Protein AF-A0A0C3NEM3-F1 (afdb_monomer_lite)

Secondary structure (DSSP, 8-state):
------EEEE--TT----EEEEHHHHHHHEEEEEEEEGGG--S---TTTSSEEEEE-S-HHHHHHH-TT--HHHHHHHHHHTT----TT--HHHHHHHHHT----TTSPPEEEEEEE-SSPPPS------PPP---GGGHHHHHHHHHHHHHHHT--------------PPP---HHHHHHHHHHHHHHT-GGG-SEEE-TTT--EEEGGGPPP-PPPHHHHHHT--TTS-GGGS-SSEEE------S---S-----EEEPPPPPP----------------------

Radius of gyration: 30.89 Å; chains: 1; bounding box: 81×67×96 Å

Organism: NCBI:txid870435

Structure (mmCIF, N/CA/C/O backbone):
data_AF-A0A0C3NEM3-F1
#
_entry.id   AF-A0A0C3NEM3-F1
#
loop_
_atom_site.group_PDB
_atom_site.id
_atom_site.type_symbol
_atom_site.label_atom_id
_atom_site.label_alt_id
_atom_site.label_comp_id
_atom_site.label_asym_id
_atom_site.label_entity_id
_atom_site.label_seq_id
_atom_site.pdbx_PDB_ins_code
_atom_site.Cartn_x
_atom_site.Cartn_y
_atom_site.Cartn_z
_atom_site.occupancy
_atom_site.B_iso_or_equiv
_atom_site.auth_seq_id
_atom_site.auth_comp_id
_atom_site.auth_asym_id
_atom_site.auth_atom_id
_atom_site.pdbx_PDB_model_num
ATOM 1 N N . MET A 1 1 ? -9.572 23.072 -3.171 1.00 40.75 1 MET A N 1
ATOM 2 C CA . MET A 1 1 ? -8.410 22.514 -2.452 1.00 40.75 1 MET A CA 1
ATOM 3 C C . MET A 1 1 ? -8.892 21.230 -1.814 1.00 40.75 1 MET A C 1
ATOM 5 O O . MET A 1 1 ? -9.668 21.316 -0.872 1.00 40.75 1 MET A O 1
ATOM 9 N N . ASP A 1 2 ? -8.533 20.071 -2.365 1.00 43.72 2 ASP A N 1
ATOM 10 C CA . ASP A 1 2 ? -8.839 18.796 -1.713 1.00 43.72 2 ASP A CA 1
ATOM 11 C C . ASP A 1 2 ? -8.129 18.779 -0.364 1.00 43.72 2 ASP A C 1
ATOM 13 O O . ASP A 1 2 ? -6.927 19.038 -0.291 1.00 43.72 2 ASP A O 1
ATOM 17 N N . SER A 1 3 ? -8.856 18.486 0.710 1.00 48.16 3 SER A N 1
ATOM 18 C CA . SER A 1 3 ? -8.320 18.454 2.076 1.00 48.16 3 SER A CA 1
ATOM 19 C C . SER A 1 3 ? -7.232 17.387 2.278 1.00 48.16 3 SER A C 1
ATOM 21 O O . SER A 1 3 ? -6.730 17.223 3.386 1.00 48.16 3 SER A O 1
ATOM 23 N N . GLY A 1 4 ? -6.875 16.626 1.234 1.00 63.09 4 GLY A N 1
ATOM 24 C CA . GLY A 1 4 ? -5.933 15.509 1.282 1.00 63.09 4 GLY A CA 1
ATOM 25 C C . GLY A 1 4 ? -6.436 14.326 2.112 1.00 63.09 4 GLY A C 1
ATOM 26 O O . GLY A 1 4 ? -5.766 13.294 2.171 1.00 63.09 4 GLY A O 1
ATOM 27 N N . VAL A 1 5 ? -7.608 14.459 2.741 1.00 63.00 5 VAL A N 1
ATOM 28 C CA . VAL A 1 5 ? -8.235 13.419 3.544 1.00 63.00 5 VAL A CA 1
ATOM 29 C C . VAL A 1 5 ? -8.810 12.395 2.584 1.00 63.00 5 VAL A C 1
ATOM 31 O O . VAL A 1 5 ? -9.780 12.651 1.878 1.00 63.00 5 VAL A O 1
ATOM 34 N N . ARG A 1 6 ? -8.170 11.229 2.538 1.00 72.12 6 ARG A N 1
ATOM 35 C CA . ARG A 1 6 ? -8.690 10.081 1.802 1.00 72.12 6 ARG A CA 1
ATOM 36 C C . ARG A 1 6 ? -9.817 9.453 2.603 1.00 72.12 6 ARG A C 1
ATOM 38 O O . ARG A 1 6 ? -9.701 9.293 3.822 1.00 72.12 6 ARG A O 1
ATOM 45 N N . LEU A 1 7 ? -10.894 9.120 1.913 1.00 79.94 7 LEU A N 1
ATOM 46 C CA . LEU A 1 7 ? -12.130 8.661 2.517 1.00 79.94 7 LEU A CA 1
ATOM 47 C C . LEU A 1 7 ? -12.487 7.295 1.935 1.00 79.94 7 LEU A C 1
ATOM 49 O O . LEU A 1 7 ? -12.343 7.063 0.737 1.00 79.94 7 LEU A O 1
ATOM 53 N N . LEU A 1 8 ? -12.930 6.394 2.804 1.00 82.88 8 LEU A N 1
ATOM 54 C CA . LEU A 1 8 ? -13.690 5.221 2.402 1.00 82.88 8 LEU A CA 1
ATOM 55 C C . LEU A 1 8 ? -15.144 5.646 2.285 1.00 82.88 8 LEU A C 1
ATOM 57 O O . LEU A 1 8 ? -15.658 6.345 3.156 1.00 82.88 8 LEU A O 1
ATOM 61 N N . TYR A 1 9 ? -15.808 5.210 1.234 1.00 82.31 9 TYR A N 1
ATOM 62 C CA . TYR A 1 9 ? -17.229 5.460 1.079 1.00 82.31 9 TYR A CA 1
ATOM 63 C C . TYR A 1 9 ? -17.985 4.280 1.682 1.00 82.31 9 TYR A C 1
ATOM 65 O O . TYR A 1 9 ? -17.654 3.115 1.435 1.00 82.31 9 TYR A O 1
ATOM 73 N N . ILE A 1 10 ? -18.938 4.583 2.553 1.00 80.00 10 ILE A N 1
ATOM 74 C CA . ILE A 1 10 ? -19.791 3.597 3.201 1.00 80.00 10 ILE A CA 1
ATOM 75 C C . ILE A 1 10 ? -20.923 3.273 2.236 1.00 80.00 10 ILE A C 1
ATOM 77 O O . ILE A 1 10 ? -21.665 4.166 1.841 1.00 80.00 10 ILE A O 1
ATOM 81 N N . ASP A 1 11 ? -21.080 1.993 1.912 1.00 72.38 11 ASP A N 1
ATOM 82 C CA . ASP A 1 11 ? -22.260 1.531 1.188 1.00 72.38 11 ASP A CA 1
ATOM 83 C C . ASP A 1 11 ? -23.411 1.387 2.193 1.00 72.38 11 ASP A C 1
ATOM 85 O O . ASP A 1 11 ? -23.468 0.435 2.984 1.00 72.38 11 ASP A O 1
ATOM 89 N N . VAL A 1 12 ? -24.292 2.387 2.235 1.00 67.25 12 VAL A N 1
ATOM 90 C CA . VAL A 1 12 ? -25.479 2.378 3.094 1.00 67.25 12 VAL A CA 1
ATOM 91 C C . VAL A 1 12 ? -26.605 1.675 2.346 1.00 67.25 12 VAL A C 1
ATOM 93 O O . VAL A 1 12 ? -27.503 2.320 1.823 1.00 67.25 12 VAL A O 1
ATOM 96 N N . ALA A 1 13 ? -26.534 0.342 2.286 1.00 60.94 13 ALA A N 1
ATOM 97 C CA . ALA A 1 13 ? -27.609 -0.574 1.879 1.00 60.94 13 ALA A CA 1
ATOM 98 C C . ALA A 1 13 ? -28.616 0.011 0.857 1.00 60.94 13 ALA A C 1
ATOM 100 O O . ALA A 1 13 ? -29.815 0.085 1.128 1.00 60.94 13 ALA A O 1
ATOM 101 N N . GLY A 1 14 ? -28.123 0.443 -0.309 1.00 54.25 14 GLY A N 1
ATOM 102 C CA . GLY A 1 14 ? -28.962 0.863 -1.438 1.00 54.25 14 GLY A CA 1
ATOM 103 C C . GLY A 1 14 ? -29.546 2.281 -1.378 1.00 54.25 14 GLY A C 1
ATOM 104 O O . GLY A 1 14 ? -30.295 2.654 -2.281 1.00 54.25 14 GLY A O 1
ATOM 105 N N . VAL A 1 15 ? -29.205 3.093 -0.375 1.00 52.94 15 VAL A N 1
ATOM 106 C CA . VAL A 1 15 ? -29.502 4.531 -0.365 1.00 52.94 15 VAL A CA 1
ATOM 107 C C . VAL A 1 15 ? -28.269 5.237 -0.918 1.00 52.94 15 VAL A C 1
ATOM 109 O O . VAL A 1 15 ? -27.218 5.201 -0.290 1.00 52.94 15 VAL A O 1
ATOM 112 N N . GLY A 1 16 ? -28.377 5.839 -2.104 1.00 56.28 16 GLY A N 1
ATOM 113 C CA . GLY A 1 16 ? -27.264 6.465 -2.843 1.00 56.28 16 GLY A CA 1
ATOM 114 C C . GLY A 1 16 ? -26.608 7.687 -2.182 1.00 56.28 16 GLY A C 1
ATOM 115 O O . GLY A 1 16 ? -25.968 8.475 -2.873 1.00 56.28 16 GLY A O 1
ATOM 116 N N . ASP A 1 17 ? -26.769 7.853 -0.870 1.00 63.50 17 ASP A N 1
ATOM 117 C CA . ASP A 1 17 ? -26.078 8.853 -0.072 1.00 63.50 17 ASP A CA 1
ATOM 118 C C . ASP A 1 17 ? -24.771 8.244 0.447 1.00 63.50 17 ASP A C 1
ATOM 120 O O . ASP A 1 17 ? -24.699 7.674 1.540 1.00 63.50 17 ASP A O 1
ATOM 124 N N . ASP A 1 18 ? -23.724 8.359 -0.370 1.00 67.94 18 ASP A N 1
ATOM 125 C CA . ASP A 1 18 ? -22.370 7.940 -0.018 1.00 67.94 18 ASP A CA 1
ATOM 126 C C . ASP A 1 18 ? -21.860 8.757 1.180 1.00 67.94 18 ASP A C 1
ATOM 128 O O . ASP A 1 18 ? -21.364 9.882 1.058 1.00 67.94 18 ASP A O 1
ATOM 132 N N . ALA A 1 19 ? -21.958 8.178 2.376 1.00 81.19 19 ALA A N 1
ATOM 133 C CA . ALA A 1 19 ? -21.308 8.725 3.554 1.00 81.19 19 ALA A CA 1
ATOM 134 C C . ALA A 1 19 ? -19.813 8.394 3.504 1.00 81.19 19 ALA A C 1
ATOM 136 O O . ALA A 1 19 ? -19.410 7.241 3.355 1.00 81.19 19 ALA A O 1
ATOM 137 N N . ALA A 1 20 ? -18.973 9.408 3.661 1.00 84.06 20 ALA A N 1
ATOM 138 C CA . ALA A 1 20 ? -17.530 9.249 3.653 1.00 84.06 20 ALA A CA 1
ATOM 139 C C . ALA A 1 20 ? -16.979 9.079 5.080 1.00 84.06 20 ALA A C 1
ATOM 141 O O . ALA A 1 20 ? -17.303 9.854 5.982 1.00 84.06 20 ALA A O 1
ATOM 142 N N . ILE A 1 21 ? -16.111 8.087 5.288 1.00 87.38 21 ILE A N 1
ATOM 143 C CA . ILE A 1 21 ? -15.460 7.793 6.568 1.00 87.38 21 ILE A CA 1
ATOM 144 C C . ILE A 1 21 ? -13.941 7.840 6.427 1.00 87.38 21 ILE A C 1
ATOM 146 O O . ILE A 1 21 ? -13.372 7.375 5.439 1.00 87.38 21 ILE A O 1
ATOM 150 N N . SER A 1 22 ? -13.249 8.411 7.413 1.00 88.00 22 SER A N 1
ATOM 151 C CA . SER A 1 22 ? -11.788 8.475 7.372 1.00 88.00 22 SER A CA 1
ATOM 152 C C . SER A 1 22 ? -11.170 7.100 7.631 1.00 88.00 22 SER A C 1
ATOM 154 O O . SER A 1 22 ? -11.631 6.338 8.487 1.00 88.00 22 SER A O 1
ATOM 156 N N . TYR A 1 23 ? -10.072 6.788 6.936 1.00 88.19 23 TYR A N 1
ATOM 157 C CA . TYR A 1 23 ? -9.314 5.560 7.203 1.00 88.19 23 TYR A CA 1
ATOM 158 C C . TYR A 1 23 ? -8.841 5.485 8.658 1.00 88.19 23 TYR A C 1
ATOM 160 O O . TYR A 1 23 ? -8.830 4.401 9.232 1.00 88.19 23 TYR A O 1
ATOM 168 N N . GLU A 1 24 ? -8.482 6.618 9.270 1.00 87.62 24 GLU A N 1
ATOM 169 C CA . GLU A 1 24 ? -8.067 6.680 10.678 1.00 87.62 24 GLU A CA 1
ATOM 170 C C . GLU A 1 24 ? -9.152 6.141 11.614 1.00 87.62 24 GLU A C 1
ATOM 172 O O . GLU A 1 24 ? -8.869 5.280 12.451 1.00 87.62 24 GLU A O 1
ATOM 177 N N . PHE A 1 25 ? -10.402 6.570 11.418 1.00 89.00 25 PHE A N 1
ATOM 178 C CA . PHE A 1 25 ? -11.531 6.073 12.197 1.00 89.00 25 PHE A CA 1
ATOM 179 C C . PHE A 1 25 ? -11.734 4.567 11.988 1.00 89.00 25 PHE A C 1
ATOM 181 O O . PHE A 1 25 ? -11.852 3.813 12.956 1.00 89.00 25 PHE A O 1
ATOM 188 N N . VAL A 1 26 ? -11.691 4.096 10.736 1.00 91.31 26 VAL A N 1
ATOM 189 C CA . VAL A 1 26 ? -11.839 2.662 10.438 1.00 91.31 26 VAL A CA 1
ATOM 190 C C . VAL A 1 26 ? -10.706 1.842 11.068 1.00 91.31 26 VAL A C 1
ATOM 192 O O . VAL A 1 26 ? -10.956 0.766 11.605 1.00 91.31 26 VAL A O 1
ATOM 195 N N . HIS A 1 27 ? -9.465 2.336 11.065 1.00 90.38 27 HIS A N 1
ATOM 196 C CA . HIS A 1 27 ? -8.325 1.667 11.709 1.00 90.38 27 HIS A CA 1
ATOM 197 C C . HIS A 1 27 ? -8.448 1.583 13.228 1.00 90.38 27 HIS A C 1
ATOM 199 O O . HIS A 1 27 ? -7.947 0.622 13.823 1.00 90.38 27 HIS A O 1
ATOM 205 N N . GLN A 1 28 ? -9.059 2.590 13.847 1.00 90.62 28 GLN A N 1
ATOM 206 C CA . GLN A 1 28 ? -9.226 2.669 15.292 1.00 90.62 28 GLN A CA 1
ATOM 207 C C . GLN A 1 28 ? -10.366 1.773 15.785 1.00 90.62 28 GLN A C 1
ATOM 209 O O . GLN A 1 28 ? -10.195 1.064 16.780 1.00 90.62 28 GLN A O 1
ATOM 214 N N . GLU A 1 29 ? -11.494 1.781 15.079 1.00 92.69 29 GLU A N 1
ATOM 215 C CA . GLU A 1 29 ? -12.747 1.177 15.542 1.00 92.69 29 GLU A CA 1
ATOM 216 C C . GLU A 1 29 ? -13.046 -0.184 14.899 1.00 92.69 29 GLU A C 1
ATOM 218 O O . GLU A 1 29 ? -13.825 -0.971 15.441 1.00 92.69 29 GLU A O 1
ATOM 223 N N . TYR A 1 30 ? -12.414 -0.510 13.767 1.00 93.88 30 TYR A N 1
ATOM 224 C CA . TYR A 1 30 ? -12.756 -1.694 12.987 1.00 93.88 30 TYR A CA 1
ATOM 225 C C . TYR A 1 30 ? -11.547 -2.549 12.581 1.00 93.88 30 TYR A C 1
ATOM 227 O O . TYR A 1 30 ? -10.382 -2.147 12.571 1.00 93.88 30 TYR A O 1
ATOM 235 N N . MET A 1 31 ? -11.840 -3.798 12.224 1.00 94.00 31 MET A N 1
ATOM 236 C CA . MET A 1 31 ? -10.894 -4.752 11.658 1.00 94.00 31 MET A CA 1
ATOM 237 C C . MET A 1 31 ? -11.461 -5.348 10.378 1.00 94.00 31 MET A C 1
ATOM 239 O O . MET A 1 31 ? -12.582 -5.854 10.372 1.00 94.00 31 MET A O 1
ATOM 243 N N . LEU A 1 32 ? -10.667 -5.343 9.306 1.00 95.25 32 LEU A N 1
ATOM 244 C CA . LEU A 1 32 ? -11.052 -5.985 8.054 1.00 95.25 32 LEU A CA 1
ATOM 245 C C . LEU A 1 32 ? -11.274 -7.486 8.283 1.00 95.25 32 LEU A C 1
ATOM 247 O O . LEU A 1 32 ? -10.369 -8.193 8.732 1.00 95.25 32 LEU A O 1
ATOM 251 N N . LYS A 1 33 ? -12.481 -7.963 7.979 1.00 94.06 33 LYS A N 1
ATOM 252 C CA . LYS A 1 33 ? -12.877 -9.366 8.129 1.00 94.06 33 LYS A CA 1
ATOM 253 C C . LYS A 1 33 ? -12.608 -10.136 6.839 1.00 94.06 33 LYS A C 1
ATOM 255 O O . LYS A 1 33 ? -11.981 -11.190 6.884 1.00 94.06 33 LYS A O 1
ATOM 260 N N . HIS A 1 34 ? -13.101 -9.623 5.715 1.00 93.94 34 HIS A N 1
ATOM 261 C CA . HIS A 1 34 ? -12.942 -10.216 4.387 1.00 93.94 34 HIS A CA 1
ATOM 262 C C . HIS A 1 34 ? -13.262 -9.188 3.292 1.00 93.94 34 HIS A C 1
ATOM 264 O O . HIS A 1 34 ? -13.674 -8.065 3.585 1.00 93.94 34 HIS A O 1
ATOM 270 N N . VAL A 1 35 ? -13.040 -9.591 2.044 1.00 94.81 35 VAL A N 1
ATOM 271 C CA . VAL A 1 35 ? -13.359 -8.836 0.830 1.00 94.81 35 VAL A CA 1
ATOM 272 C C . VAL A 1 35 ? -14.361 -9.667 0.036 1.00 94.81 35 VAL A C 1
ATOM 274 O O . VAL A 1 35 ? -14.226 -10.891 0.003 1.00 94.81 35 VAL A O 1
ATOM 277 N N . THR A 1 36 ? -15.373 -9.022 -0.532 1.00 93.69 36 THR A N 1
ATOM 278 C CA . THR A 1 36 ? -16.453 -9.672 -1.284 1.00 93.69 36 THR A CA 1
ATOM 279 C C . THR A 1 36 ? -16.800 -8.856 -2.522 1.00 93.69 36 THR A C 1
ATOM 281 O O . THR A 1 36 ? -16.460 -7.676 -2.601 1.00 93.69 36 THR A O 1
ATOM 284 N N . VAL A 1 37 ? -17.469 -9.471 -3.492 1.00 91.94 37 VAL A N 1
ATOM 285 C CA . VAL A 1 37 ? -17.967 -8.777 -4.683 1.00 91.94 37 VAL A CA 1
ATOM 286 C C . VAL A 1 37 ? -19.243 -8.012 -4.337 1.00 91.94 37 VAL A C 1
ATOM 288 O O . VAL A 1 37 ? -20.045 -8.481 -3.529 1.00 91.94 37 VAL A O 1
ATOM 291 N N . GLN A 1 38 ? -19.437 -6.840 -4.948 1.00 85.31 38 GLN A N 1
ATOM 292 C CA . GLN A 1 38 ? -20.604 -5.982 -4.707 1.00 85.31 38 GLN A CA 1
ATOM 293 C C . GLN A 1 38 ? -21.946 -6.703 -4.910 1.00 85.31 38 GLN A C 1
ATOM 295 O O . GLN A 1 38 ? -22.871 -6.513 -4.128 1.00 85.31 38 GLN A O 1
ATOM 300 N N . ASN A 1 39 ? -22.022 -7.600 -5.894 1.00 81.94 39 ASN A N 1
ATOM 301 C CA . ASN A 1 39 ? -23.243 -8.340 -6.222 1.00 81.94 39 ASN A CA 1
ATOM 302 C C . ASN A 1 39 ? -23.640 -9.398 -5.173 1.00 81.94 39 ASN A C 1
ATOM 304 O O . ASN A 1 39 ? -24.779 -9.856 -5.182 1.00 81.94 39 ASN A O 1
ATOM 308 N N . ASP A 1 40 ? -22.729 -9.781 -4.272 1.00 77.88 40 ASP A N 1
ATOM 309 C CA . ASP A 1 40 ? -22.949 -10.879 -3.319 1.00 77.88 40 ASP A CA 1
ATOM 310 C C . ASP A 1 40 ? -23.495 -10.404 -1.962 1.00 77.88 40 ASP A C 1
ATOM 312 O O . ASP A 1 40 ? -23.835 -11.217 -1.097 1.00 77.88 40 ASP A O 1
ATOM 316 N N . VAL A 1 41 ? -23.580 -9.089 -1.731 1.00 72.12 41 VAL A N 1
ATOM 317 C CA . VAL A 1 41 ? -24.034 -8.547 -0.444 1.00 72.12 41 VAL A CA 1
ATOM 318 C C . VAL A 1 41 ? -25.552 -8.409 -0.449 1.00 72.12 41 VAL A C 1
ATOM 320 O O . VAL A 1 41 ? -26.116 -7.377 -0.793 1.00 72.12 41 VAL A O 1
ATOM 323 N N . SER A 1 42 ? -26.238 -9.473 -0.032 1.00 62.62 42 SER A N 1
ATOM 324 C CA . SER A 1 42 ? -27.684 -9.438 0.200 1.00 62.62 42 SER A CA 1
ATOM 325 C C . SER A 1 42 ? -28.018 -8.591 1.440 1.00 62.62 42 SER A C 1
ATOM 327 O O . SER A 1 42 ? -27.885 -9.089 2.557 1.00 62.62 42 SER A O 1
ATOM 329 N N . GLU A 1 43 ? -28.414 -7.326 1.234 1.00 57.16 43 GLU A N 1
ATOM 330 C CA . GLU A 1 43 ? -29.287 -6.412 2.025 1.00 57.16 43 GLU A CA 1
ATOM 331 C C . GLU A 1 43 ? -29.224 -6.359 3.576 1.00 57.16 43 GLU A C 1
ATOM 333 O O . GLU A 1 43 ? -29.967 -5.606 4.199 1.00 57.16 43 GLU A O 1
ATOM 338 N N . ARG A 1 44 ? -28.361 -7.111 4.266 1.00 54.47 44 ARG A N 1
ATOM 339 C CA . ARG A 1 44 ? -28.456 -7.302 5.729 1.00 54.47 44 ARG A CA 1
ATOM 340 C C . ARG A 1 44 ? -27.449 -6.518 6.559 1.00 54.47 44 ARG A C 1
ATOM 342 O O . ARG A 1 44 ? -27.468 -6.621 7.785 1.00 54.47 44 ARG A O 1
ATOM 349 N N . THR A 1 45 ? -26.582 -5.723 5.945 1.00 55.94 45 THR A N 1
ATOM 350 C CA . THR A 1 45 ? -25.645 -4.864 6.680 1.00 55.94 45 THR A CA 1
ATOM 351 C C . THR A 1 45 ? -26.187 -3.446 6.748 1.00 55.94 45 THR A C 1
ATOM 353 O O . THR A 1 45 ? -25.743 -2.562 6.026 1.00 55.94 45 THR A O 1
ATOM 356 N N . VAL A 1 46 ? -27.162 -3.226 7.627 1.00 57.56 46 VAL A N 1
ATOM 357 C CA . VAL A 1 46 ? -27.660 -1.877 7.915 1.00 57.56 46 VAL A CA 1
ATOM 358 C C . VAL A 1 46 ? -26.687 -1.211 8.888 1.00 57.56 46 VAL A C 1
ATOM 360 O O . VAL A 1 46 ? -26.763 -1.412 10.102 1.00 57.56 46 VAL A O 1
ATOM 363 N N . TYR A 1 47 ? -25.724 -0.450 8.372 1.00 55.56 47 TYR A N 1
ATOM 364 C CA . TYR A 1 47 ? -25.040 0.559 9.182 1.00 55.56 47 TYR A CA 1
ATOM 365 C C . TYR A 1 47 ? -26.066 1.646 9.561 1.00 55.56 47 TYR A C 1
ATOM 367 O O . TYR A 1 47 ? -26.872 2.008 8.706 1.00 55.56 47 TYR A O 1
ATOM 375 N N . PRO A 1 48 ? -26.100 2.172 10.802 1.00 62.22 48 PRO A N 1
ATOM 376 C CA . PRO A 1 48 ? -25.184 1.955 11.931 1.00 62.22 48 PRO A CA 1
ATOM 377 C C . PRO A 1 48 ? -25.582 0.820 12.895 1.00 62.22 48 PRO A C 1
ATOM 379 O O . PRO A 1 48 ? -24.891 0.591 13.884 1.00 62.22 48 PRO A O 1
ATOM 382 N N . ALA A 1 49 ? -26.690 0.113 12.655 1.00 67.56 49 ALA A N 1
ATOM 383 C CA . ALA A 1 49 ? -27.213 -0.891 13.589 1.00 67.56 49 ALA A CA 1
ATOM 384 C C . ALA A 1 49 ? -26.386 -2.194 13.629 1.00 67.56 49 ALA A C 1
ATOM 386 O O . ALA A 1 49 ? -26.423 -2.935 14.612 1.00 67.56 49 ALA A O 1
ATOM 387 N N . SER A 1 50 ? -25.641 -2.492 12.562 1.00 77.25 50 SER A N 1
ATOM 388 C CA . SER A 1 50 ? -24.834 -3.705 12.440 1.00 77.25 50 SER A CA 1
ATOM 389 C C . SER A 1 50 ? -23.400 -3.506 12.952 1.00 77.25 50 SER A C 1
ATOM 391 O O . SER A 1 50 ? -22.752 -2.506 12.665 1.00 77.25 50 SER A O 1
ATOM 393 N N . SER A 1 51 ? -22.847 -4.525 13.626 1.00 86.94 51 SER A N 1
ATOM 394 C CA . SER A 1 51 ? -21.415 -4.575 14.003 1.00 86.94 51 SER A CA 1
ATOM 395 C C . SER A 1 51 ? -20.455 -4.729 12.810 1.00 86.94 51 SER A C 1
ATOM 397 O O . SER A 1 51 ? -19.242 -4.885 12.995 1.00 86.94 51 SER A O 1
ATOM 399 N N . LEU A 1 52 ? -20.989 -4.756 11.588 1.00 90.19 52 LEU A N 1
ATOM 400 C CA . LEU A 1 52 ? -20.238 -4.782 10.347 1.00 90.19 52 LEU A CA 1
ATOM 401 C C . LEU A 1 52 ? -20.354 -3.431 9.641 1.00 90.19 52 LEU A C 1
ATOM 403 O O . LEU A 1 52 ? -21.440 -2.867 9.520 1.00 90.19 52 LEU A O 1
ATOM 407 N N . LEU A 1 53 ? -19.219 -2.959 9.144 1.00 89.56 53 LEU A N 1
ATOM 408 C CA . LEU A 1 53 ? -19.116 -1.790 8.287 1.00 89.56 53 LEU A CA 1
ATOM 409 C C . LEU A 1 53 ? -18.707 -2.278 6.897 1.00 89.56 53 LEU A C 1
ATOM 411 O O . LEU A 1 53 ? -17.711 -2.989 6.763 1.00 89.56 53 LEU A O 1
ATOM 415 N N . VAL A 1 54 ? -19.487 -1.929 5.881 1.00 90.00 54 VAL A N 1
ATOM 416 C CA . VAL A 1 54 ? -19.193 -2.260 4.485 1.00 90.00 54 VAL A CA 1
ATOM 417 C C . VAL A 1 54 ? -18.756 -0.980 3.792 1.00 90.00 54 VAL A C 1
ATOM 419 O O . VAL A 1 54 ? -19.461 0.026 3.834 1.00 90.00 54 VAL A O 1
ATOM 422 N N . CYS A 1 55 ? -17.567 -1.007 3.201 1.00 91.44 55 CYS A N 1
ATOM 423 C CA . CYS A 1 55 ? -17.017 0.141 2.494 1.00 91.44 55 CYS A CA 1
ATOM 424 C C . CYS A 1 55 ? -16.600 -0.237 1.080 1.00 91.44 55 CYS A C 1
ATOM 426 O O . CYS A 1 55 ? -16.176 -1.370 0.835 1.00 91.44 55 CYS A O 1
ATOM 428 N N . HIS A 1 56 ? -16.597 0.751 0.193 1.00 91.12 56 HIS A N 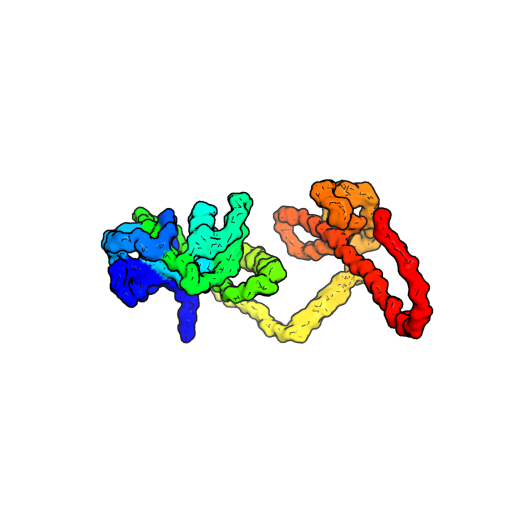1
ATOM 429 C CA . HIS A 1 56 ? -15.874 0.696 -1.066 1.00 91.12 56 HIS A CA 1
ATOM 430 C C . HIS A 1 56 ? -14.678 1.663 -1.026 1.00 91.12 56 HIS A C 1
ATOM 432 O O . HIS A 1 56 ? -14.683 2.676 -0.323 1.00 91.12 56 HIS A O 1
ATOM 438 N N . ALA A 1 57 ? -13.618 1.317 -1.755 1.00 91.38 57 ALA A N 1
ATOM 439 C CA . ALA A 1 57 ? -12.450 2.175 -1.938 1.00 91.38 57 ALA A CA 1
ATOM 440 C C . ALA A 1 57 ? -12.414 2.668 -3.384 1.00 91.38 57 ALA A C 1
ATOM 442 O O . ALA A 1 57 ? -12.799 1.924 -4.286 1.00 91.38 57 ALA A O 1
ATOM 443 N N . SER A 1 58 ? -11.903 3.879 -3.618 1.00 88.69 58 SER A N 1
ATOM 444 C CA . SER A 1 58 ? -11.855 4.446 -4.975 1.00 88.69 58 SER A CA 1
ATOM 445 C C . SER A 1 58 ? -10.909 3.676 -5.905 1.00 88.69 58 SER A C 1
ATOM 447 O O . SER A 1 58 ? -11.078 3.665 -7.121 1.00 88.69 58 SER A O 1
ATOM 449 N N . SER A 1 59 ? -9.898 3.009 -5.335 1.00 92.00 59 SER A N 1
ATOM 450 C CA . SER A 1 59 ? -8.992 2.128 -6.067 1.00 92.00 59 SER A CA 1
ATOM 451 C C . SER A 1 59 ? -8.356 1.069 -5.165 1.00 92.00 59 SER A C 1
ATOM 453 O O . SER A 1 59 ? -8.165 1.270 -3.962 1.00 92.00 59 SER A O 1
ATOM 455 N N . VAL A 1 60 ? -7.931 -0.044 -5.771 1.00 95.06 60 VAL A N 1
ATOM 456 C CA . VAL A 1 60 ? -7.134 -1.089 -5.097 1.00 95.06 60 VAL A CA 1
ATOM 457 C C . VAL A 1 60 ? -5.847 -0.519 -4.519 1.00 95.06 60 VAL A C 1
ATOM 459 O O . VAL A 1 60 ? -5.466 -0.840 -3.392 1.00 95.06 60 VAL A O 1
ATOM 462 N N . ARG A 1 61 ? -5.177 0.348 -5.285 1.00 93.81 61 ARG A N 1
ATOM 463 C CA . ARG A 1 61 ? -3.937 0.991 -4.864 1.00 93.81 61 ARG A CA 1
ATOM 464 C C . ARG A 1 61 ? -4.128 1.745 -3.555 1.00 93.81 61 ARG A C 1
ATOM 466 O O . ARG A 1 61 ? -3.359 1.527 -2.621 1.00 93.81 61 ARG A O 1
ATOM 473 N N . GLU A 1 62 ? -5.134 2.615 -3.501 1.00 91.81 62 GLU A N 1
ATOM 474 C CA . GLU A 1 62 ? -5.445 3.408 -2.314 1.00 91.81 62 GLU A CA 1
ATOM 475 C C . GLU A 1 62 ? -5.673 2.505 -1.101 1.00 91.81 62 GLU A C 1
ATOM 477 O O . GLU A 1 62 ? -5.035 2.691 -0.064 1.00 91.81 62 GLU A O 1
ATOM 482 N N . PHE A 1 63 ? -6.513 1.483 -1.259 1.00 94.25 63 PHE A N 1
ATOM 483 C CA . PHE A 1 63 ? -6.844 0.564 -0.180 1.00 94.25 63 PHE A CA 1
ATOM 484 C C . PHE A 1 63 ? -5.608 -0.167 0.369 1.00 94.25 63 PHE A C 1
ATOM 486 O O . PHE A 1 63 ? -5.355 -0.187 1.576 1.00 94.25 63 PHE A O 1
ATOM 493 N N . VAL A 1 64 ? -4.795 -0.751 -0.516 1.00 95.00 64 VAL A N 1
ATOM 494 C CA . VAL A 1 64 ? -3.601 -1.521 -0.130 1.00 95.00 64 VAL A CA 1
ATOM 495 C C . VAL A 1 64 ? -2.541 -0.630 0.520 1.00 95.00 64 VAL A C 1
ATOM 497 O O . VAL A 1 64 ? -1.816 -1.068 1.418 1.00 95.00 64 VAL A O 1
ATOM 500 N N . GLU A 1 65 ? -2.444 0.623 0.085 1.00 92.06 65 GLU A N 1
ATOM 501 C CA . GLU A 1 65 ? -1.560 1.616 0.677 1.00 92.06 65 GLU A CA 1
ATOM 502 C C . GLU A 1 65 ? -2.029 2.052 2.080 1.00 92.06 65 GLU A C 1
ATOM 504 O O . GLU A 1 65 ? -1.194 2.162 2.984 1.00 92.06 65 GLU A O 1
ATOM 509 N N . GLN A 1 66 ? -3.339 2.218 2.290 1.00 90.25 66 GLN A N 1
ATOM 510 C CA . GLN A 1 66 ? -3.923 2.597 3.583 1.00 90.25 66 GLN A CA 1
ATOM 511 C C . GLN A 1 66 ? -3.913 1.472 4.624 1.00 90.25 66 GLN A C 1
ATOM 513 O O . GLN A 1 66 ? -3.883 1.746 5.824 1.00 90.25 66 GLN A O 1
ATOM 518 N N . TYR A 1 67 ? -3.890 0.205 4.200 1.00 90.75 67 TYR A N 1
ATOM 519 C CA . TYR A 1 67 ? -3.827 -0.952 5.098 1.00 90.75 67 TYR A CA 1
ATOM 520 C C . TYR A 1 67 ? -2.482 -1.697 4.982 1.00 90.75 67 TYR A C 1
ATOM 522 O O . TYR A 1 67 ? -2.398 -2.822 4.476 1.00 90.75 67 TYR A O 1
ATOM 530 N N . PRO A 1 68 ? -1.383 -1.150 5.541 1.00 86.81 68 PRO A N 1
ATOM 531 C CA . PRO A 1 68 ? -0.050 -1.738 5.419 1.00 86.81 68 PRO A CA 1
ATOM 532 C C . PRO A 1 68 ? 0.113 -3.063 6.171 1.00 86.81 68 PRO A C 1
ATOM 534 O O . PRO A 1 68 ? 1.157 -3.694 6.019 1.00 86.81 68 PRO A O 1
ATOM 537 N N . PHE A 1 69 ? -0.893 -3.509 6.931 1.00 88.38 69 PHE A N 1
ATOM 538 C CA . PHE A 1 69 ? -0.897 -4.755 7.706 1.00 88.38 69 PHE A CA 1
ATOM 539 C C . PHE A 1 69 ? -1.866 -5.824 7.171 1.00 88.38 69 PHE A C 1
ATOM 541 O O . PHE A 1 69 ? -2.116 -6.811 7.858 1.00 88.38 69 PHE A O 1
ATOM 548 N N . LEU A 1 70 ? -2.392 -5.678 5.945 1.00 93.88 70 LEU A N 1
ATOM 549 C CA . LEU A 1 70 ? -3.197 -6.732 5.309 1.00 93.88 70 LEU A CA 1
ATOM 550 C C . LEU A 1 70 ? -2.454 -8.073 5.295 1.00 93.88 70 LEU A C 1
ATOM 552 O O . LEU A 1 70 ? -1.292 -8.141 4.878 1.00 93.88 70 LEU A O 1
ATOM 556 N N . GLY A 1 71 ? -3.131 -9.136 5.725 1.00 94.69 71 GLY A N 1
ATOM 557 C CA . GLY A 1 71 ? -2.610 -10.496 5.643 1.00 94.69 71 GLY A CA 1
ATOM 558 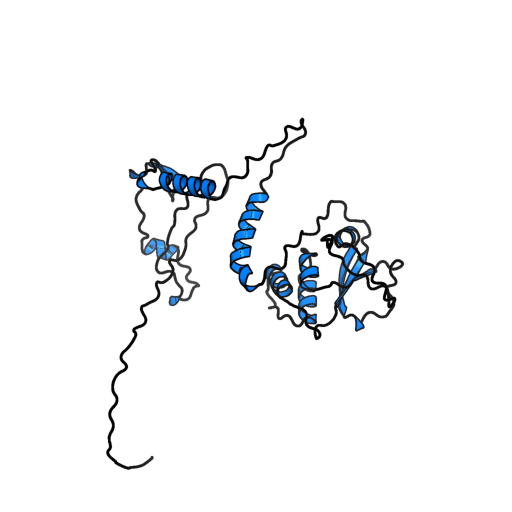C C . GLY A 1 71 ? -2.478 -10.969 4.193 1.00 94.69 71 GLY A C 1
ATOM 559 O O . GLY A 1 71 ? -3.224 -10.540 3.315 1.00 94.69 71 GLY A O 1
ATOM 560 N N . LEU A 1 72 ? -1.553 -11.901 3.942 1.00 95.69 72 LEU A N 1
ATOM 561 C CA . LEU A 1 72 ? -1.313 -12.465 2.605 1.00 95.69 72 LEU A CA 1
ATOM 562 C C . LEU A 1 72 ? -2.572 -13.063 1.967 1.00 95.69 72 LEU A C 1
ATOM 564 O O . LEU A 1 72 ? -2.783 -12.880 0.775 1.00 95.69 72 LEU A O 1
ATOM 568 N N . LYS A 1 73 ? -3.423 -13.729 2.758 1.00 95.88 73 LYS A N 1
ATOM 569 C CA . LYS A 1 73 ? -4.689 -14.307 2.282 1.00 95.88 73 LYS A CA 1
ATOM 570 C C . LYS A 1 73 ? -5.611 -13.246 1.674 1.00 95.88 73 LYS A C 1
ATOM 572 O O . LYS A 1 73 ? -6.196 -13.478 0.626 1.00 95.88 73 LYS A O 1
ATOM 577 N N . VAL A 1 74 ? -5.705 -12.081 2.316 1.00 96.38 74 VAL A N 1
ATOM 578 C CA . VAL A 1 74 ? -6.536 -10.971 1.835 1.00 96.38 74 VAL A CA 1
ATOM 579 C C . VAL A 1 74 ? -5.929 -10.350 0.583 1.00 96.38 74 VAL A C 1
ATOM 581 O O . VAL A 1 74 ? -6.644 -10.125 -0.380 1.00 96.38 74 VAL A O 1
ATOM 584 N N . LEU A 1 75 ? -4.610 -10.128 0.563 1.00 97.12 75 LEU A N 1
ATOM 585 C CA . LEU A 1 75 ? -3.925 -9.591 -0.618 1.00 97.12 75 LEU A CA 1
ATOM 586 C C . LEU A 1 75 ? -4.094 -10.501 -1.842 1.00 97.12 75 LEU A C 1
ATOM 588 O O . LEU A 1 75 ? -4.363 -9.999 -2.926 1.00 97.12 75 LEU A O 1
ATOM 592 N N . LYS A 1 76 ? -3.972 -11.824 -1.666 1.00 96.62 76 LYS A N 1
ATOM 593 C CA . LYS A 1 76 ? -4.233 -12.795 -2.738 1.00 96.62 76 LYS A CA 1
ATOM 594 C C . LYS A 1 76 ? -5.687 -12.737 -3.197 1.00 96.62 76 LYS A C 1
ATOM 596 O O . LYS A 1 76 ? -5.923 -12.563 -4.376 1.00 96.62 76 LYS A O 1
ATOM 601 N N . SER A 1 77 ? -6.636 -12.728 -2.262 1.00 96.38 77 SER A N 1
ATOM 602 C CA . SER A 1 77 ? -8.054 -12.596 -2.603 1.00 96.38 77 SER A CA 1
ATOM 603 C C . SER A 1 77 ? -8.357 -11.314 -3.390 1.00 96.38 77 SER A C 1
ATOM 605 O O . SER A 1 77 ? -9.073 -11.377 -4.380 1.00 96.38 77 SER A O 1
ATOM 607 N N . ILE A 1 78 ? -7.791 -10.160 -3.016 1.00 97.00 78 ILE A N 1
ATOM 608 C CA . ILE A 1 78 ? -7.943 -8.918 -3.796 1.00 97.00 78 ILE A CA 1
ATOM 609 C C . ILE A 1 78 ? -7.359 -9.100 -5.203 1.00 97.00 78 ILE A C 1
ATOM 611 O O . ILE A 1 78 ? -7.992 -8.723 -6.184 1.00 97.00 78 ILE A O 1
ATOM 615 N N . ALA A 1 79 ? -6.169 -9.692 -5.312 1.00 97.12 79 ALA A N 1
ATOM 616 C CA . ALA A 1 79 ? -5.530 -9.937 -6.598 1.00 97.12 79 ALA A CA 1
ATOM 617 C C . ALA A 1 79 ? -6.369 -10.851 -7.499 1.00 97.12 79 ALA A C 1
ATOM 619 O O . ALA A 1 79 ? -6.554 -10.523 -8.667 1.00 97.12 79 ALA A O 1
ATOM 620 N N . ASP A 1 80 ? -6.930 -11.923 -6.940 1.00 96.62 80 ASP A N 1
ATOM 621 C CA . ASP A 1 80 ? -7.762 -12.887 -7.659 1.00 96.62 80 ASP A CA 1
ATOM 622 C C . ASP A 1 80 ? -8.991 -12.197 -8.277 1.00 96.62 80 ASP A C 1
ATOM 624 O O . ASP A 1 80 ? -9.236 -12.329 -9.472 1.00 96.62 80 ASP A O 1
ATOM 628 N N . HIS A 1 81 ? -9.712 -11.368 -7.513 1.00 96.06 81 HIS A N 1
ATOM 629 C CA . HIS A 1 81 ? -10.886 -10.645 -8.027 1.00 96.06 81 HIS A CA 1
ATOM 630 C C . HIS A 1 81 ? -10.555 -9.577 -9.084 1.00 96.06 81 HIS A C 1
ATOM 632 O O . HIS A 1 81 ? -11.405 -9.242 -9.913 1.00 96.06 81 HIS A O 1
ATOM 638 N N . HIS A 1 82 ? -9.333 -9.038 -9.050 1.00 96.31 82 HIS A N 1
ATOM 639 C CA . HIS A 1 82 ? -8.828 -8.062 -10.020 1.00 96.31 82 HIS A CA 1
ATOM 640 C C . HIS A 1 82 ? -8.037 -8.701 -11.172 1.00 96.31 82 HIS A C 1
ATOM 642 O O . HIS A 1 82 ? -7.481 -7.974 -11.997 1.00 96.31 82 HIS A O 1
ATOM 648 N N . ASN A 1 83 ? -7.982 -10.036 -11.247 1.00 96.12 83 ASN A N 1
ATOM 649 C CA . ASN A 1 83 ? -7.188 -10.790 -12.222 1.00 96.12 83 ASN A CA 1
ATOM 650 C C . ASN A 1 83 ? -5.694 -10.393 -12.236 1.00 96.12 83 ASN A C 1
ATOM 652 O O . ASN A 1 83 ? -5.036 -10.403 -13.277 1.00 96.12 83 ASN A O 1
ATOM 656 N N . VAL A 1 84 ? -5.140 -10.027 -11.076 1.00 96.50 84 VAL A N 1
ATOM 657 C CA . VAL A 1 84 ? -3.713 -9.729 -10.909 1.00 96.50 84 VAL A CA 1
ATOM 658 C C . VAL A 1 84 ? -2.971 -11.031 -10.626 1.00 96.50 84 VAL A C 1
ATOM 660 O O . VAL A 1 84 ? -3.133 -11.641 -9.572 1.00 96.50 84 VAL A O 1
ATOM 663 N N . VAL A 1 85 ? -2.115 -11.449 -11.556 1.00 96.19 85 VAL A N 1
ATOM 664 C CA . VAL A 1 85 ? -1.357 -12.700 -11.426 1.00 96.19 85 VAL A CA 1
ATOM 665 C C . VAL A 1 85 ? -0.302 -12.571 -10.325 1.00 96.19 85 VAL A C 1
ATOM 667 O O . VAL A 1 85 ? 0.669 -11.824 -10.450 1.00 96.19 85 VAL A O 1
ATOM 670 N N . LEU A 1 86 ? -0.472 -13.335 -9.245 1.00 95.25 86 LEU A N 1
ATOM 671 C CA . LEU A 1 86 ? 0.503 -13.465 -8.165 1.00 95.25 86 LEU A CA 1
ATOM 672 C C . LEU A 1 86 ? 1.086 -14.880 -8.150 1.00 95.25 86 LEU A C 1
ATOM 674 O O . LEU A 1 86 ? 0.350 -15.860 -8.142 1.00 95.25 86 LEU A O 1
ATOM 678 N N . HIS A 1 87 ? 2.411 -15.010 -8.063 1.00 91.56 87 HIS A N 1
ATOM 679 C CA . HIS A 1 87 ? 3.024 -16.319 -7.830 1.00 91.56 87 HIS A CA 1
ATOM 680 C C . HIS A 1 87 ? 2.804 -16.786 -6.381 1.00 91.56 87 HIS A C 1
ATOM 682 O O . HIS A 1 87 ? 2.858 -16.001 -5.429 1.00 91.56 87 HIS A O 1
ATOM 688 N N . ASP A 1 88 ? 2.640 -18.096 -6.187 1.00 87.75 88 ASP A N 1
ATOM 689 C CA . ASP A 1 88 ? 2.242 -18.662 -4.893 1.00 87.75 88 ASP A CA 1
ATOM 690 C C . ASP A 1 88 ? 3.193 -18.364 -3.737 1.00 87.75 88 ASP A C 1
ATOM 692 O O . ASP A 1 88 ? 2.749 -18.207 -2.595 1.00 87.75 88 ASP A O 1
ATOM 696 N N . ARG A 1 89 ? 4.488 -18.254 -4.046 1.00 91.06 89 ARG A N 1
ATOM 697 C CA . ARG A 1 89 ? 5.579 -18.049 -3.084 1.00 91.06 89 ARG A CA 1
ATOM 698 C C . ARG A 1 89 ? 6.011 -16.586 -2.954 1.00 91.06 89 ARG A C 1
ATOM 700 O O . ARG A 1 89 ? 7.090 -16.312 -2.425 1.00 91.06 89 ARG A O 1
ATOM 707 N N . LEU A 1 90 ? 5.208 -15.636 -3.439 1.00 89.50 90 LEU A N 1
ATOM 708 C CA . LEU A 1 90 ? 5.542 -14.221 -3.306 1.00 89.50 90 LEU A CA 1
ATOM 709 C C . LEU A 1 90 ? 5.532 -13.778 -1.844 1.00 89.50 90 LEU A C 1
ATOM 711 O O . LEU A 1 90 ? 4.632 -14.076 -1.057 1.00 89.50 90 LEU A O 1
ATOM 715 N N . ARG A 1 91 ? 6.555 -12.998 -1.491 1.00 94.88 91 ARG A N 1
ATOM 716 C CA . ARG A 1 91 ? 6.587 -12.273 -0.223 1.00 94.88 91 ARG A CA 1
ATOM 717 C C . ARG A 1 91 ? 5.489 -11.217 -0.230 1.00 94.88 91 ARG A C 1
ATOM 719 O O . ARG A 1 91 ? 5.248 -10.578 -1.249 1.00 94.88 91 ARG A O 1
ATOM 726 N N . ARG A 1 92 ? 4.927 -10.941 0.946 1.00 95.06 92 ARG A N 1
ATOM 727 C CA . ARG A 1 92 ? 3.881 -9.928 1.160 1.00 95.06 92 ARG A CA 1
ATOM 728 C C . ARG A 1 92 ? 4.143 -8.601 0.445 1.00 95.06 92 ARG A C 1
ATOM 730 O O . ARG A 1 92 ? 3.239 -8.062 -0.178 1.00 95.06 92 ARG A O 1
ATOM 737 N N . GLN A 1 93 ? 5.373 -8.093 0.530 1.00 93.25 93 GLN A N 1
ATOM 738 C CA . GLN A 1 93 ? 5.737 -6.823 -0.096 1.00 93.25 93 GLN A CA 1
ATOM 739 C C . GLN A 1 93 ? 5.565 -6.850 -1.621 1.00 93.25 93 GLN A C 1
ATOM 741 O O . GLN A 1 93 ? 5.095 -5.872 -2.179 1.00 93.25 93 GLN A O 1
ATOM 746 N N . LEU A 1 94 ? 5.876 -7.973 -2.274 1.00 94.19 94 LEU A N 1
ATOM 747 C CA . LEU A 1 94 ? 5.715 -8.119 -3.721 1.00 94.19 94 LEU A CA 1
ATOM 748 C C . LEU A 1 94 ? 4.238 -8.172 -4.117 1.00 94.19 94 LEU A C 1
ATOM 750 O O . LEU A 1 94 ? 3.871 -7.570 -5.116 1.00 94.19 94 LEU A O 1
ATOM 754 N N . CYS A 1 95 ? 3.380 -8.812 -3.314 1.00 96.12 95 CYS A N 1
ATOM 755 C CA . CYS A 1 95 ? 1.932 -8.772 -3.542 1.00 96.12 95 CYS A CA 1
ATOM 756 C C . CYS A 1 95 ? 1.392 -7.341 -3.424 1.00 96.12 95 CYS A C 1
ATOM 758 O O . CYS A 1 95 ? 0.609 -6.900 -4.256 1.00 96.12 95 CYS A O 1
ATOM 760 N N . VAL A 1 96 ? 1.839 -6.605 -2.400 1.00 95.69 96 VAL A N 1
ATOM 761 C CA . VAL A 1 96 ? 1.490 -5.190 -2.214 1.00 95.69 96 VAL A CA 1
ATOM 762 C C . VAL A 1 96 ? 1.953 -4.352 -3.405 1.00 95.69 96 VAL A C 1
ATOM 764 O O . VAL A 1 96 ? 1.182 -3.546 -3.909 1.00 95.69 96 VAL A O 1
ATOM 767 N N . ASP A 1 97 ? 3.186 -4.543 -3.870 1.00 94.06 97 ASP A N 1
ATOM 768 C CA . ASP A 1 97 ? 3.737 -3.772 -4.986 1.00 94.06 97 ASP A CA 1
ATOM 769 C C . ASP A 1 97 ? 3.040 -4.110 -6.318 1.00 94.06 97 ASP A C 1
ATOM 771 O O . ASP A 1 97 ? 2.763 -3.201 -7.097 1.00 94.06 97 ASP A O 1
ATOM 775 N N . ALA A 1 98 ? 2.662 -5.373 -6.541 1.00 95.38 98 ALA A N 1
ATOM 776 C CA . ALA A 1 98 ? 1.855 -5.780 -7.693 1.00 95.38 98 ALA A CA 1
ATOM 777 C C . ALA A 1 98 ? 0.461 -5.130 -7.676 1.00 95.38 98 ALA A C 1
ATOM 779 O O . ALA A 1 98 ? 0.044 -4.538 -8.668 1.00 95.38 98 ALA A O 1
ATOM 780 N N . LEU A 1 99 ? -0.231 -5.161 -6.531 1.00 96.31 99 LEU A N 1
ATOM 781 C CA . LEU A 1 99 ? -1.543 -4.523 -6.372 1.00 96.31 99 LEU A CA 1
ATOM 782 C C . LEU A 1 99 ? -1.474 -2.993 -6.475 1.00 96.31 99 LEU A C 1
ATOM 784 O O . LEU A 1 99 ? -2.395 -2.372 -6.993 1.00 96.31 99 LEU A O 1
ATOM 788 N N . ARG A 1 100 ? -0.379 -2.367 -6.029 1.00 94.88 100 ARG A N 1
ATOM 789 C CA . ARG A 1 100 ? -0.143 -0.924 -6.217 1.00 94.88 100 ARG A CA 1
ATOM 790 C C . ARG A 1 100 ? 0.020 -0.533 -7.681 1.00 94.88 100 ARG A C 1
ATOM 792 O O . ARG A 1 100 ? -0.318 0.591 -8.040 1.00 94.88 100 ARG A O 1
ATOM 799 N N . GLY A 1 101 ? 0.581 -1.431 -8.489 1.00 93.31 101 GLY A N 1
ATOM 800 C CA . GLY A 1 101 ? 0.734 -1.249 -9.930 1.00 93.31 101 GLY A CA 1
ATOM 801 C C . GLY A 1 101 ? -0.545 -1.513 -10.724 1.00 93.31 101 GLY A C 1
ATOM 802 O O . GLY A 1 101 ? -0.575 -1.215 -11.913 1.00 93.31 101 GLY A O 1
ATOM 803 N N . HIS A 1 102 ? -1.592 -2.059 -10.097 1.00 95.31 102 HIS A N 1
ATOM 804 C CA . HIS A 1 102 ? -2.857 -2.331 -10.766 1.00 95.31 102 HIS A CA 1
ATOM 805 C C . HIS A 1 102 ? -3.689 -1.050 -10.920 1.00 95.31 102 HIS A C 1
ATOM 807 O O . HIS A 1 102 ? -4.004 -0.367 -9.943 1.00 95.31 102 HIS A O 1
ATOM 813 N N . THR A 1 103 ? -4.088 -0.760 -12.155 1.00 95.00 103 THR A N 1
ATOM 814 C CA . THR A 1 103 ? -5.074 0.272 -12.483 1.00 95.00 103 THR A CA 1
ATOM 815 C C . THR A 1 103 ? -6.386 -0.417 -12.820 1.00 95.00 103 THR A C 1
ATOM 817 O O . THR A 1 103 ? -6.447 -1.185 -13.779 1.00 95.00 103 THR A O 1
ATOM 820 N N . CYS A 1 104 ? -7.425 -0.162 -12.023 1.00 94.12 104 CYS A N 1
ATOM 821 C CA . CYS A 1 104 ? -8.737 -0.749 -12.264 1.00 94.12 104 CYS A CA 1
ATOM 822 C C . CYS A 1 104 ? -9.317 -0.224 -13.583 1.00 94.12 104 CYS A C 1
ATOM 824 O O . CYS A 1 104 ? -9.333 0.981 -13.828 1.00 94.12 104 CYS A O 1
ATOM 826 N N . LEU A 1 105 ? -9.788 -1.144 -14.421 1.00 93.44 105 LEU A N 1
ATOM 827 C CA . LEU A 1 105 ? -10.543 -0.852 -15.637 1.00 93.44 105 LEU A CA 1
ATOM 828 C C . LEU A 1 105 ? -12.042 -0.983 -15.354 1.00 93.44 105 LEU A C 1
ATOM 830 O O . LEU A 1 105 ? -12.438 -1.555 -14.343 1.00 93.44 105 LEU A O 1
ATOM 834 N N . VAL A 1 106 ? -12.883 -0.529 -16.284 1.00 91.69 106 VAL A N 1
ATOM 835 C CA . VAL A 1 106 ? -14.351 -0.684 -16.194 1.00 91.69 106 VAL A CA 1
ATOM 836 C C . VAL A 1 106 ? -14.810 -2.146 -16.131 1.00 91.69 106 VAL A C 1
ATOM 838 O O . VAL A 1 106 ? -15.915 -2.429 -15.692 1.00 91.69 106 VAL A O 1
ATOM 841 N N . THR A 1 107 ? -13.962 -3.081 -16.563 1.00 93.75 107 THR A N 1
ATOM 842 C CA . THR A 1 107 ? -14.207 -4.528 -16.496 1.00 93.75 107 THR A CA 1
ATOM 843 C C . THR A 1 107 ? -13.744 -5.155 -15.182 1.00 93.75 107 THR A C 1
ATOM 845 O O . THR A 1 107 ? -13.911 -6.358 -14.994 1.00 93.75 107 THR A O 1
ATOM 848 N N . CYS A 1 108 ? -13.092 -4.394 -14.297 1.00 94.62 108 CYS A N 1
ATOM 849 C CA . CYS A 1 108 ? -12.690 -4.906 -12.995 1.00 94.62 108 CYS A CA 1
ATOM 850 C C . CYS A 1 108 ? -13.913 -5.088 -12.101 1.00 94.62 108 CYS A C 1
ATOM 852 O O . CYS A 1 108 ? -14.804 -4.246 -12.053 1.00 94.62 108 CYS A O 1
ATOM 854 N N . THR A 1 109 ? -13.905 -6.178 -11.346 1.00 93.56 109 THR A N 1
ATOM 855 C CA . THR A 1 109 ? -14.924 -6.458 -10.343 1.00 93.56 109 THR A CA 1
ATOM 856 C C . THR A 1 109 ? -14.899 -5.392 -9.248 1.00 93.56 109 THR A C 1
ATOM 858 O O . THR A 1 109 ? -13.851 -5.150 -8.646 1.00 93.56 109 THR A O 1
ATOM 861 N N . SER A 1 110 ? -16.049 -4.781 -8.957 1.00 92.31 110 SER A N 1
ATOM 862 C CA . SER A 1 110 ? -16.203 -3.889 -7.804 1.00 92.31 110 SER A CA 1
ATOM 863 C C . SER A 1 110 ? -16.163 -4.693 -6.507 1.00 92.31 110 SER A C 1
ATOM 865 O O . SER A 1 110 ? -16.977 -5.598 -6.291 1.00 92.31 110 SER A O 1
ATOM 867 N N . LEU A 1 111 ? -15.204 -4.361 -5.644 1.00 93.81 111 LEU A N 1
ATOM 868 C CA . LEU A 1 111 ? -15.008 -5.020 -4.358 1.00 93.81 111 LEU A CA 1
ATOM 869 C C . LEU A 1 111 ? -15.579 -4.200 -3.208 1.00 93.81 111 LEU A C 1
ATOM 871 O O . LEU A 1 111 ? -15.333 -3.000 -3.093 1.00 93.81 111 LEU A O 1
ATOM 875 N N . LEU A 1 112 ? -16.261 -4.904 -2.311 1.00 93.12 112 LEU A N 1
ATOM 876 C CA . LEU A 1 112 ? -16.688 -4.414 -1.014 1.00 93.12 112 LEU A CA 1
ATOM 877 C C . LEU A 1 112 ? -15.761 -4.957 0.076 1.00 93.12 112 LEU A C 1
ATOM 879 O O . LEU A 1 112 ? -15.452 -6.152 0.157 1.00 93.12 112 LEU A O 1
ATOM 883 N N . TYR A 1 113 ? -15.330 -4.056 0.947 1.00 94.31 113 TYR A N 1
ATOM 884 C CA . TYR A 1 113 ? -14.463 -4.346 2.076 1.00 94.31 113 TYR A CA 1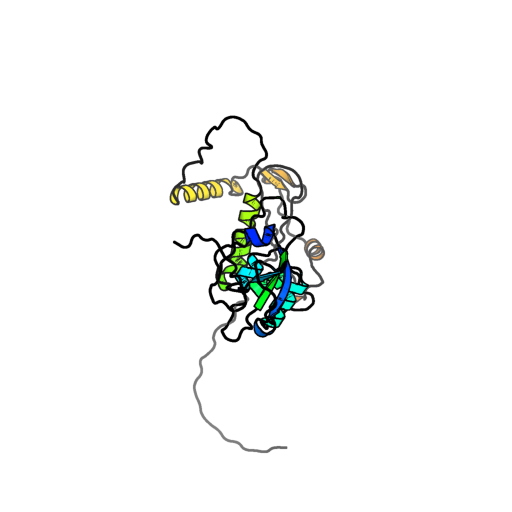
ATOM 885 C C . TYR A 1 113 ? -15.318 -4.433 3.333 1.00 94.31 113 TYR A C 1
ATOM 887 O O . TYR A 1 113 ? -15.879 -3.436 3.790 1.00 94.31 113 TYR A O 1
ATOM 895 N N . VAL A 1 114 ? -15.422 -5.638 3.895 1.00 92.56 114 VAL A N 1
ATOM 896 C CA . VAL A 1 114 ? -16.268 -5.891 5.061 1.00 92.56 114 VAL A CA 1
ATOM 897 C C . VAL A 1 114 ? -15.420 -5.841 6.319 1.00 92.56 114 VAL A C 1
ATOM 899 O O . VAL A 1 114 ? -14.569 -6.700 6.581 1.00 92.56 114 VAL A O 1
ATOM 902 N N . PHE A 1 115 ? -15.694 -4.841 7.134 1.00 94.06 115 PHE A N 1
ATOM 903 C CA . PHE A 1 115 ? -15.064 -4.591 8.409 1.00 94.06 115 PHE A CA 1
ATOM 904 C C . PHE A 1 115 ? -15.959 -5.057 9.552 1.00 94.06 115 PHE A C 1
ATOM 906 O O . PHE A 1 115 ? -17.180 -4.987 9.481 1.00 94.06 115 PHE A O 1
ATOM 913 N N . ARG A 1 116 ? -15.346 -5.537 10.630 1.00 93.94 116 ARG A N 1
ATOM 914 C CA . ARG A 1 116 ? -16.012 -5.877 11.886 1.00 93.94 116 ARG A CA 1
ATOM 915 C C . ARG A 1 116 ? -15.590 -4.882 12.954 1.00 93.94 116 ARG A C 1
ATOM 917 O O . ARG A 1 116 ? -14.390 -4.673 13.136 1.00 93.94 116 ARG A O 1
ATOM 924 N N . GLN A 1 117 ? -16.557 -4.333 13.676 1.00 94.19 117 GLN A N 1
ATOM 925 C CA . GLN A 1 117 ? -16.306 -3.457 14.812 1.00 94.19 117 GLN A CA 1
ATOM 926 C C . GLN A 1 117 ? -15.506 -4.203 15.887 1.00 94.19 117 GLN A C 1
ATOM 928 O O . GLN A 1 117 ? -15.766 -5.372 16.209 1.00 94.19 117 GLN A O 1
ATOM 933 N N . LEU A 1 118 ? -14.488 -3.538 16.417 1.00 93.06 118 LEU A N 1
ATOM 934 C CA . LEU A 1 118 ? -13.685 -4.049 17.514 1.00 93.06 118 LEU A CA 1
ATOM 935 C C . LEU A 1 118 ? -14.477 -3.968 18.822 1.00 93.06 118 LEU A C 1
ATOM 937 O O . LEU A 1 118 ? -15.254 -3.047 19.039 1.00 93.06 118 LEU A O 1
ATOM 941 N N . LYS A 1 119 ? -14.242 -4.917 19.738 1.00 94.62 119 LYS A N 1
ATOM 942 C CA . LYS A 1 119 ? -14.814 -4.842 21.098 1.00 94.62 119 LYS A CA 1
ATOM 943 C C . LYS A 1 119 ? -14.306 -3.620 21.868 1.00 94.62 119 LYS A C 1
ATOM 945 O O . LYS A 1 119 ? -15.002 -3.092 22.726 1.00 94.62 119 LYS A O 1
ATOM 950 N N . HIS A 1 120 ? -13.074 -3.214 21.572 1.00 92.88 120 HIS A N 1
ATOM 951 C CA . HIS A 1 120 ? -12.422 -2.051 22.145 1.00 92.88 120 HIS A CA 1
ATOM 952 C C . HIS A 1 120 ? -11.686 -1.314 21.033 1.00 92.88 120 HIS A C 1
ATOM 954 O O . HIS A 1 120 ? -10.909 -1.935 20.300 1.00 92.88 120 HIS A O 1
ATOM 960 N N . ALA A 1 121 ? -11.904 -0.004 20.950 1.00 91.38 121 ALA A N 1
ATOM 961 C CA . ALA A 1 121 ? -11.139 0.874 20.082 1.00 91.38 121 ALA A CA 1
ATOM 962 C C . ALA A 1 121 ? -9.637 0.713 20.357 1.00 91.38 121 ALA A C 1
ATOM 964 O O . ALA A 1 121 ? -9.200 0.622 21.514 1.00 91.38 121 ALA A O 1
ATOM 965 N N . ARG A 1 122 ? -8.827 0.678 19.297 1.00 89.75 122 ARG A N 1
ATOM 966 C CA . ARG A 1 122 ? -7.368 0.640 19.441 1.00 89.75 122 ARG A CA 1
ATOM 967 C C . ARG A 1 122 ? -6.913 1.952 20.076 1.00 89.75 122 ARG A C 1
ATOM 969 O O . ARG A 1 122 ? -7.116 3.021 19.515 1.00 89.75 122 ARG A O 1
ATOM 976 N N . ARG A 1 123 ? -6.286 1.881 21.251 1.00 87.00 123 ARG A N 1
ATOM 977 C CA . ARG A 1 123 ? -5.730 3.066 21.917 1.00 87.00 123 ARG A CA 1
ATOM 978 C C . ARG A 1 123 ? -4.387 3.431 21.286 1.00 87.00 123 ARG A C 1
ATOM 980 O O . ARG A 1 123 ? -3.484 2.599 21.247 1.00 87.00 123 ARG A O 1
ATOM 987 N N . GLY A 1 124 ? -4.249 4.673 20.829 1.00 77.88 124 GLY A N 1
ATOM 988 C CA . GLY A 1 124 ? -3.001 5.226 20.299 1.00 77.88 124 GLY A CA 1
ATOM 989 C C . GLY A 1 124 ? -3.209 6.029 19.019 1.00 77.88 124 GLY A C 1
ATOM 990 O O . GLY A 1 124 ? -4.228 5.894 18.350 1.00 77.88 124 GLY A O 1
ATOM 991 N N . LYS A 1 125 ? -2.224 6.864 18.664 1.00 64.94 125 LYS A N 1
ATOM 992 C CA . LYS A 1 125 ? -2.200 7.555 17.369 1.00 64.94 125 LYS A CA 1
ATOM 993 C C . LYS A 1 125 ? -1.945 6.518 16.274 1.00 64.94 125 LYS A C 1
ATOM 995 O O . LYS A 1 125 ? -0.794 6.213 15.961 1.00 64.94 125 LYS A O 1
ATOM 1000 N N . CYS A 1 126 ? -3.008 5.932 15.729 1.00 60.53 126 CYS A N 1
ATOM 1001 C CA . CYS A 1 126 ? -2.911 5.137 14.515 1.00 60.53 126 CYS A CA 1
ATOM 1002 C C . CYS A 1 126 ? -2.738 6.113 13.352 1.00 60.53 126 CYS A C 1
ATOM 1004 O O . CYS A 1 126 ? -3.709 6.583 12.773 1.00 60.53 126 CYS A O 1
ATOM 1006 N N . LEU A 1 127 ? -1.489 6.489 13.075 1.00 62.41 127 LEU A N 1
ATOM 1007 C CA . LEU A 1 127 ? -1.187 7.320 11.919 1.00 62.41 127 LEU A CA 1
ATOM 1008 C C . LEU A 1 127 ? -1.444 6.466 10.679 1.00 62.41 127 LEU A C 1
ATOM 1010 O O . LEU A 1 127 ? -0.657 5.562 10.373 1.00 62.41 127 LEU A O 1
ATOM 1014 N N . ALA A 1 128 ? -2.555 6.736 9.992 1.00 63.34 128 ALA A N 1
ATOM 1015 C CA . ALA A 1 128 ? -2.735 6.263 8.633 1.00 63.34 128 ALA A CA 1
ATOM 1016 C C . ALA A 1 128 ? -1.476 6.666 7.842 1.00 63.34 128 ALA A C 1
ATOM 1018 O O . ALA A 1 128 ? -1.006 7.804 7.979 1.00 63.34 128 ALA A O 1
ATOM 1019 N N . PRO A 1 129 ? -0.845 5.750 7.086 1.00 67.81 129 PRO A N 1
ATOM 1020 C CA . PRO A 1 129 ? 0.354 6.097 6.344 1.00 67.81 129 PRO A CA 1
ATOM 1021 C C . PRO A 1 129 ? 0.062 7.289 5.432 1.00 67.81 129 PRO A C 1
ATOM 1023 O O . PRO A 1 129 ? -0.880 7.248 4.642 1.00 67.81 129 PRO A O 1
ATOM 1026 N N . VAL A 1 130 ? 0.875 8.345 5.517 1.00 69.31 130 VAL A N 1
ATOM 1027 C CA . VAL A 1 130 ? 0.793 9.446 4.553 1.00 69.31 130 VAL A CA 1
ATOM 1028 C C . VAL A 1 130 ? 1.156 8.874 3.189 1.00 69.31 130 VAL A C 1
ATOM 1030 O O . VAL A 1 130 ? 2.298 8.468 2.952 1.00 69.31 130 VAL A O 1
ATOM 1033 N N . LEU A 1 131 ? 0.167 8.788 2.305 1.00 63.34 131 LEU A N 1
ATOM 1034 C CA . LEU A 1 131 ? 0.359 8.205 0.989 1.00 63.34 131 LEU A CA 1
ATOM 1035 C C . LEU A 1 131 ? 1.048 9.209 0.088 1.00 63.34 131 LEU A C 1
ATOM 1037 O O . LEU A 1 131 ? 0.533 10.296 -0.169 1.00 63.34 131 LEU A O 1
ATOM 1041 N N . GLN A 1 132 ? 2.228 8.832 -0.394 1.00 65.75 132 GLN A N 1
ATOM 1042 C CA . GLN A 1 132 ? 2.909 9.605 -1.418 1.00 65.75 132 GLN A CA 1
ATOM 1043 C C . GLN A 1 132 ? 2.051 9.607 -2.685 1.00 65.75 132 GLN A C 1
ATOM 1045 O O . GLN A 1 132 ? 1.384 8.617 -2.997 1.00 65.75 132 GLN A O 1
ATOM 1050 N N . ALA A 1 133 ? 2.051 10.736 -3.398 1.00 62.00 133 ALA A N 1
ATOM 1051 C CA . ALA A 1 133 ? 1.390 10.834 -4.690 1.00 62.00 133 ALA A CA 1
ATOM 1052 C C . ALA A 1 133 ? 1.842 9.683 -5.594 1.00 62.00 133 ALA A C 1
ATOM 1054 O O . ALA A 1 133 ? 2.980 9.214 -5.501 1.00 62.00 133 ALA A O 1
ATOM 1055 N N . ALA A 1 134 ? 0.929 9.228 -6.447 1.00 55.22 134 ALA A N 1
ATOM 1056 C CA . ALA A 1 134 ? 1.164 8.140 -7.369 1.00 55.22 134 ALA A CA 1
ATOM 1057 C C . ALA A 1 134 ? 2.306 8.467 -8.341 1.00 55.22 134 ALA A C 1
ATOM 1059 O O . ALA A 1 134 ? 2.073 8.966 -9.435 1.00 55.22 134 ALA A O 1
ATOM 1060 N N . THR A 1 135 ? 3.552 8.195 -7.957 1.00 53.00 135 THR A N 1
ATOM 1061 C CA . THR A 1 135 ? 4.681 8.264 -8.881 1.00 53.00 135 THR A CA 1
ATOM 1062 C C . THR A 1 135 ? 4.481 7.184 -9.936 1.00 53.00 135 THR A C 1
ATOM 1064 O O . THR A 1 135 ? 4.202 6.026 -9.604 1.00 53.00 135 THR A O 1
ATOM 1067 N N . SER A 1 136 ? 4.530 7.578 -11.211 1.00 45.53 136 SER A N 1
ATOM 1068 C CA . SER A 1 136 ? 4.349 6.656 -12.330 1.00 45.53 136 SER A CA 1
ATOM 1069 C C . SER A 1 136 ? 5.348 5.505 -12.206 1.00 45.53 136 SER A C 1
ATOM 1071 O O . SER A 1 136 ? 6.514 5.706 -11.845 1.00 45.53 136 SER A O 1
ATOM 1073 N N . LEU A 1 137 ? 4.882 4.282 -12.467 1.00 50.62 137 LEU A N 1
ATOM 1074 C CA . LEU A 1 137 ? 5.654 3.052 -12.264 1.00 50.62 137 LEU A CA 1
ATOM 1075 C C . LEU A 1 137 ? 6.993 3.074 -13.031 1.00 50.62 137 LEU A C 1
ATOM 1077 O O . LEU A 1 137 ? 7.985 2.527 -12.550 1.00 50.62 137 LEU A O 1
ATOM 1081 N N . GLU A 1 138 ? 7.049 3.802 -14.149 1.00 46.72 138 GLU A N 1
ATOM 1082 C CA . GLU A 1 138 ? 8.240 3.998 -14.988 1.00 46.72 138 GLU A CA 1
ATOM 1083 C C . GLU A 1 138 ? 9.396 4.719 -14.270 1.00 46.72 138 GLU A C 1
ATOM 1085 O O . GLU A 1 138 ? 10.561 4.503 -14.592 1.00 46.72 138 GLU A O 1
ATOM 1090 N N . SER A 1 139 ? 9.112 5.505 -13.227 1.00 49.00 139 SER A N 1
ATOM 1091 C CA . SER A 1 139 ? 10.129 6.224 -12.437 1.00 49.00 139 SER A CA 1
ATOM 1092 C C . SER A 1 139 ? 10.547 5.500 -11.140 1.00 49.00 139 SER A C 1
ATOM 1094 O O . SER A 1 139 ? 11.475 5.911 -10.432 1.00 49.00 139 SER A O 1
ATOM 1096 N N . SER A 1 140 ? 9.872 4.396 -10.803 1.00 56.66 140 SER A N 1
ATOM 1097 C CA . SER A 1 140 ? 9.771 3.907 -9.423 1.00 56.66 140 SER A CA 1
ATOM 1098 C C . SER A 1 140 ? 10.975 3.089 -8.940 1.00 56.66 140 SER A C 1
ATOM 1100 O O . SER A 1 140 ? 11.411 3.247 -7.799 1.00 56.66 140 SER A O 1
ATOM 1102 N N . VAL A 1 141 ? 11.608 2.257 -9.772 1.00 52.69 141 VAL A N 1
ATOM 1103 C CA . VAL A 1 141 ? 12.640 1.334 -9.247 1.00 52.69 141 VAL A CA 1
ATOM 1104 C C . VAL A 1 141 ? 13.919 2.068 -8.813 1.00 52.69 141 VAL A C 1
ATOM 1106 O O . VAL A 1 141 ? 14.541 1.686 -7.814 1.00 52.69 141 VAL A O 1
ATOM 1109 N N . ALA A 1 142 ? 14.291 3.145 -9.511 1.00 49.44 142 ALA A N 1
ATOM 1110 C CA . ALA A 1 142 ? 15.417 4.004 -9.139 1.00 49.44 142 ALA A CA 1
ATOM 1111 C C . ALA A 1 142 ? 15.024 5.034 -8.059 1.00 49.44 142 ALA A C 1
ATOM 1113 O O . ALA A 1 142 ? 15.751 5.204 -7.075 1.00 49.44 142 ALA A O 1
ATOM 1114 N N . GLY A 1 143 ? 13.841 5.652 -8.181 1.00 53.38 143 GLY A N 1
ATOM 1115 C CA . GLY A 1 143 ? 13.343 6.668 -7.248 1.00 53.38 143 GLY A CA 1
ATOM 1116 C C . GLY A 1 143 ? 13.034 6.132 -5.846 1.00 53.38 143 GLY A C 1
ATOM 1117 O O . GLY A 1 143 ? 13.425 6.738 -4.849 1.00 53.38 143 GLY A O 1
ATOM 1118 N N . VAL A 1 144 ? 12.430 4.943 -5.731 1.00 51.84 144 VAL A N 1
ATOM 1119 C CA . VAL A 1 144 ? 12.096 4.324 -4.432 1.00 51.84 144 VAL A CA 1
ATOM 1120 C C . VAL A 1 144 ? 13.357 3.927 -3.655 1.00 51.84 144 VAL A C 1
ATOM 1122 O O . VAL A 1 144 ? 13.382 4.015 -2.424 1.00 51.84 144 VAL A O 1
ATOM 1125 N N . ARG A 1 145 ? 14.446 3.551 -4.344 1.00 58.47 145 ARG A N 1
ATOM 1126 C CA . ARG A 1 145 ? 15.745 3.289 -3.694 1.00 58.47 145 ARG A CA 1
ATOM 1127 C C . ARG A 1 145 ? 16.394 4.568 -3.164 1.00 58.47 145 ARG A C 1
ATOM 1129 O O . ARG A 1 145 ? 17.068 4.496 -2.138 1.00 58.47 145 ARG A O 1
ATOM 1136 N N . ALA A 1 146 ? 16.190 5.708 -3.823 1.00 54.66 146 ALA A N 1
ATOM 1137 C CA . ALA A 1 146 ? 16.659 7.007 -3.346 1.00 54.66 146 ALA A CA 1
ATOM 1138 C C . ALA A 1 146 ? 15.805 7.524 -2.169 1.00 54.66 146 ALA A C 1
ATOM 1140 O O . ALA A 1 146 ? 16.354 7.904 -1.137 1.00 54.66 146 ALA A O 1
ATOM 1141 N N . ALA A 1 147 ? 14.474 7.421 -2.256 1.00 53.81 147 ALA A N 1
ATOM 1142 C CA . ALA A 1 147 ? 13.546 7.863 -1.208 1.00 53.81 147 ALA A CA 1
ATOM 1143 C C . ALA A 1 147 ? 13.607 7.005 0.073 1.00 53.81 147 ALA A C 1
ATOM 1145 O O . ALA A 1 147 ? 13.494 7.512 1.186 1.00 53.81 147 ALA A O 1
ATOM 1146 N N . ARG A 1 148 ? 13.861 5.692 -0.033 1.00 54.97 148 ARG A N 1
ATOM 1147 C CA . ARG A 1 148 ? 14.091 4.855 1.161 1.00 54.97 148 ARG A CA 1
ATOM 1148 C C . ARG A 1 148 ? 15.374 5.221 1.911 1.00 54.97 148 ARG A C 1
ATOM 1150 O O . ARG A 1 148 ? 15.431 5.007 3.120 1.00 54.97 148 ARG A O 1
ATOM 1157 N N . ARG A 1 149 ? 16.384 5.780 1.232 1.00 57.25 149 ARG A N 1
ATOM 1158 C CA . ARG A 1 149 ? 17.606 6.272 1.893 1.00 57.25 149 ARG A CA 1
ATOM 1159 C C . ARG A 1 149 ? 17.345 7.559 2.676 1.00 57.25 149 ARG A C 1
ATOM 1161 O O . ARG A 1 149 ? 17.878 7.679 3.773 1.00 57.25 149 ARG A O 1
ATOM 1168 N N . SER A 1 150 ? 16.482 8.449 2.180 1.00 54.16 150 SER A N 1
ATOM 1169 C CA . SER A 1 150 ? 16.132 9.685 2.894 1.00 54.16 150 SER A CA 1
ATOM 1170 C C . SER A 1 150 ? 15.228 9.432 4.108 1.00 54.16 150 SER A C 1
ATOM 1172 O O . SER A 1 150 ? 15.472 9.990 5.173 1.00 54.16 150 SER A O 1
ATOM 1174 N N . ILE A 1 151 ? 14.255 8.517 4.017 1.00 59.41 151 ILE A N 1
ATOM 1175 C CA . ILE A 1 151 ? 13.373 8.173 5.154 1.00 59.41 151 ILE A CA 1
ATOM 1176 C C . ILE A 1 151 ? 14.138 7.428 6.264 1.00 59.41 151 ILE A C 1
ATOM 1178 O O . ILE A 1 151 ? 13.892 7.650 7.449 1.00 59.41 151 ILE A O 1
ATOM 1182 N N . ALA A 1 152 ? 15.103 6.571 5.906 1.00 55.00 152 ALA A N 1
ATOM 1183 C CA . ALA A 1 152 ? 15.975 5.913 6.883 1.00 55.00 152 ALA A CA 1
ATOM 1184 C C . ALA A 1 152 ? 16.925 6.897 7.597 1.00 55.00 152 ALA A C 1
ATOM 1186 O O . ALA A 1 152 ? 17.339 6.625 8.722 1.00 55.00 152 ALA A O 1
ATOM 1187 N N . GLN A 1 153 ? 17.244 8.037 6.975 1.00 56.69 153 GLN A N 1
ATOM 1188 C CA . GLN A 1 153 ? 17.979 9.133 7.613 1.00 56.69 153 GLN A CA 1
ATOM 1189 C C . GLN A 1 153 ? 17.075 10.006 8.500 1.00 56.69 153 GLN A C 1
ATOM 1191 O O . GLN A 1 153 ? 17.525 10.434 9.556 1.00 56.69 153 GLN A O 1
ATOM 1196 N N . ALA A 1 154 ? 15.796 10.183 8.148 1.00 52.38 154 ALA A N 1
ATOM 1197 C CA . ALA A 1 154 ? 14.833 10.983 8.918 1.00 52.38 154 ALA A CA 1
ATOM 1198 C C . ALA A 1 154 ? 14.329 10.319 10.219 1.00 52.38 154 ALA A C 1
ATOM 1200 O O . ALA A 1 154 ? 13.721 10.978 11.052 1.00 52.38 154 ALA A O 1
ATOM 1201 N N . ARG A 1 155 ? 14.571 9.014 10.422 1.00 49.50 155 ARG A N 1
ATOM 1202 C CA . ARG A 1 155 ? 14.217 8.294 11.667 1.00 49.50 155 ARG A CA 1
ATOM 1203 C C . ARG A 1 155 ? 15.266 8.388 12.780 1.00 49.50 155 ARG A C 1
ATOM 1205 O O . ARG A 1 155 ? 15.095 7.762 13.823 1.00 49.50 155 ARG A O 1
ATOM 1212 N N . ARG A 1 156 ? 16.334 9.156 12.573 1.00 51.41 156 ARG A N 1
ATOM 1213 C CA . ARG A 1 156 ? 17.211 9.617 13.650 1.00 51.41 156 ARG A CA 1
ATOM 1214 C C . ARG A 1 156 ? 16.758 11.013 14.053 1.00 51.41 156 ARG A C 1
ATOM 1216 O O . ARG A 1 156 ? 17.333 11.992 13.605 1.00 51.41 156 ARG A O 1
ATOM 1223 N N . GLU A 1 157 ? 15.720 11.076 14.872 1.00 53.84 157 GLU A N 1
ATOM 1224 C CA . GLU A 1 157 ? 15.393 12.288 15.619 1.00 53.84 157 GLU A CA 1
ATOM 1225 C C . GLU A 1 157 ? 15.464 11.981 17.120 1.00 53.84 157 GLU A C 1
ATOM 1227 O O . GLU A 1 157 ? 15.247 10.832 17.526 1.00 53.84 157 GLU A O 1
ATOM 1232 N N . PRO A 1 158 ? 15.855 12.972 17.930 1.00 44.59 158 PRO A N 1
ATOM 1233 C CA . PRO A 1 158 ? 16.451 12.773 19.236 1.00 44.59 158 PRO A CA 1
ATOM 1234 C C . PRO A 1 158 ? 15.382 12.586 20.307 1.00 44.59 158 PRO A C 1
ATOM 1236 O O . PRO A 1 158 ? 14.397 13.316 20.388 1.00 44.59 158 PRO A O 1
ATOM 1239 N N . THR A 1 159 ? 15.640 11.653 21.214 1.00 49.38 159 THR A N 1
ATOM 1240 C CA . THR A 1 159 ? 15.164 11.777 22.588 1.00 49.38 159 THR A CA 1
ATOM 1241 C C . THR A 1 159 ? 15.676 13.107 23.139 1.00 49.38 159 THR A C 1
ATOM 1243 O O . THR A 1 159 ? 16.883 13.323 23.097 1.00 49.38 159 THR A O 1
ATOM 1246 N N . MET A 1 160 ? 14.802 13.965 23.669 1.00 48.78 160 MET A N 1
ATOM 1247 C CA . MET A 1 160 ? 14.914 14.511 25.033 1.00 48.78 160 MET A CA 1
ATOM 1248 C C . MET A 1 160 ? 13.805 15.540 25.316 1.00 48.78 160 MET A C 1
ATOM 1250 O O . MET A 1 160 ? 13.635 16.527 24.614 1.00 48.78 160 MET A O 1
ATOM 1254 N N . THR A 1 161 ? 13.059 15.241 26.377 1.00 45.38 161 THR A N 1
ATOM 1255 C CA . THR A 1 161 ? 12.977 16.061 27.594 1.00 45.38 161 THR A CA 1
ATOM 1256 C C . THR A 1 161 ? 12.602 17.537 27.445 1.00 45.38 161 THR A C 1
ATOM 1258 O O . THR A 1 161 ? 13.352 18.373 26.962 1.00 45.38 161 THR A O 1
ATOM 1261 N N . THR A 1 162 ? 11.437 17.844 28.004 1.00 53.19 162 THR A N 1
ATOM 1262 C CA . THR A 1 162 ? 10.973 19.155 28.465 1.00 53.19 162 THR A CA 1
ATOM 1263 C C . THR A 1 162 ? 12.073 20.034 29.076 1.00 53.19 162 THR A C 1
ATOM 1265 O O . THR A 1 162 ? 12.526 19.743 30.180 1.00 53.19 162 THR A O 1
ATOM 1268 N N . ALA A 1 163 ? 12.413 21.145 28.416 1.00 50.75 163 ALA A N 1
ATOM 1269 C CA . ALA A 1 163 ? 12.829 22.409 29.035 1.00 50.75 163 ALA A CA 1
ATOM 1270 C C . ALA A 1 163 ? 12.780 23.543 27.988 1.00 50.75 163 ALA A C 1
ATOM 1272 O O . ALA A 1 163 ? 13.223 23.350 26.865 1.00 50.75 163 ALA A O 1
ATOM 1273 N N . ALA A 1 164 ? 12.174 24.672 28.376 1.00 51.53 164 ALA A N 1
ATOM 1274 C CA . ALA A 1 164 ? 12.146 26.014 27.771 1.00 51.53 164 ALA A CA 1
ATOM 1275 C C . ALA A 1 164 ? 12.537 26.179 26.281 1.00 51.53 164 ALA A C 1
ATOM 1277 O O . ALA A 1 164 ? 13.678 25.980 25.880 1.00 51.53 164 ALA A O 1
ATOM 1278 N N . GLY A 1 165 ? 11.576 26.643 25.475 1.00 51.94 165 GLY A N 1
ATOM 1279 C CA . GLY A 1 165 ? 11.721 26.851 24.036 1.00 51.94 165 GLY A CA 1
ATOM 1280 C C . GLY A 1 165 ? 12.762 27.899 23.642 1.00 51.94 165 GLY A C 1
ATOM 1281 O O . GLY A 1 165 ? 12.464 29.088 23.585 1.00 51.94 165 GLY A O 1
ATOM 1282 N N . GLU A 1 166 ? 13.940 27.432 23.244 1.00 52.75 166 GLU A N 1
ATOM 1283 C CA . GLU A 1 166 ? 14.753 28.097 22.231 1.00 52.75 166 GLU A CA 1
ATOM 1284 C C . GLU A 1 166 ? 14.277 27.604 20.863 1.00 52.75 166 GLU A C 1
ATOM 1286 O O . GLU A 1 166 ? 14.371 26.420 20.533 1.00 52.75 166 GLU A O 1
ATOM 1291 N N . ALA A 1 167 ? 13.700 28.504 20.067 1.00 54.28 167 ALA A N 1
ATOM 1292 C CA . ALA A 1 167 ? 13.347 28.206 18.689 1.00 54.28 167 ALA A CA 1
ATOM 1293 C C . ALA A 1 167 ? 14.610 27.733 17.955 1.00 54.28 167 ALA A C 1
ATOM 1295 O O . ALA A 1 167 ? 15.548 28.509 17.781 1.00 54.28 167 ALA A O 1
ATOM 1296 N N . GLN A 1 168 ? 14.646 26.467 17.531 1.00 55.03 168 GLN A N 1
ATOM 1297 C CA . GLN A 1 168 ? 15.698 25.969 16.649 1.00 55.03 168 GLN A CA 1
ATOM 1298 C C . GLN A 1 168 ? 15.646 26.771 15.347 1.00 55.03 168 GLN A C 1
ATOM 1300 O O . GLN A 1 168 ? 14.820 26.527 14.465 1.00 55.03 168 GLN A O 1
ATOM 1305 N N . ILE A 1 169 ? 16.519 27.772 15.247 1.00 73.94 169 ILE A N 1
ATOM 1306 C CA . ILE A 1 169 ? 16.723 28.543 14.029 1.00 73.94 169 ILE A CA 1
ATOM 1307 C C . ILE A 1 169 ? 17.375 27.587 13.038 1.00 73.94 169 ILE A C 1
ATOM 1309 O O . ILE A 1 169 ? 18.574 27.309 13.106 1.00 73.94 169 ILE A O 1
ATOM 1313 N N . TYR A 1 170 ? 16.576 27.053 12.118 1.00 64.12 170 TYR A N 1
ATOM 1314 C CA . TYR A 1 170 ? 17.122 26.324 10.985 1.00 64.12 170 TYR A CA 1
ATOM 1315 C C . TYR A 1 170 ? 18.098 27.237 10.235 1.00 64.12 170 TYR A C 1
ATOM 1317 O O . TYR A 1 170 ? 17.792 28.415 10.017 1.00 64.12 170 TYR A O 1
ATOM 1325 N N . PRO A 1 171 ? 19.272 26.727 9.822 1.00 73.56 171 PRO A N 1
ATOM 1326 C CA . PRO A 1 171 ? 20.198 27.525 9.043 1.00 73.56 171 PRO A CA 1
ATOM 1327 C C . PRO A 1 171 ? 19.495 28.016 7.768 1.00 73.56 171 PRO A C 1
ATOM 1329 O O . PRO A 1 171 ? 18.728 27.265 7.156 1.00 73.56 171 PRO A O 1
ATOM 1332 N N . PRO A 1 172 ? 19.750 29.265 7.348 1.00 82.62 172 PRO A N 1
ATOM 1333 C CA . PRO A 1 172 ? 19.055 29.862 6.219 1.00 82.62 172 PRO A CA 1
ATOM 1334 C C . PRO A 1 172 ? 19.228 29.014 4.957 1.00 82.62 172 PRO A C 1
ATOM 1336 O O . PRO A 1 172 ? 20.326 28.521 4.662 1.00 82.62 172 PRO A O 1
ATOM 1339 N N . ILE A 1 173 ? 18.138 28.865 4.196 1.00 80.75 173 ILE A N 1
ATOM 1340 C CA . ILE A 1 173 ? 18.137 28.142 2.922 1.00 80.75 173 ILE A CA 1
ATOM 1341 C C . ILE A 1 173 ? 19.142 28.824 1.989 1.00 80.75 173 ILE A C 1
ATOM 1343 O O . ILE A 1 173 ? 18.961 29.963 1.565 1.00 80.75 173 ILE A O 1
ATOM 1347 N N . ARG A 1 174 ? 20.236 28.122 1.682 1.00 89.25 174 ARG A N 1
ATOM 1348 C CA . ARG A 1 174 ? 21.292 28.624 0.793 1.00 89.25 174 ARG A CA 1
ATOM 1349 C C . ARG A 1 174 ? 20.871 28.482 -0.671 1.00 89.25 174 ARG A C 1
ATOM 1351 O O . ARG A 1 174 ? 20.214 27.502 -1.034 1.00 89.25 174 ARG A O 1
ATOM 1358 N N . SER A 1 175 ? 21.294 29.429 -1.509 1.00 93.31 175 SER A N 1
ATOM 1359 C CA . SER A 1 175 ? 21.091 29.373 -2.961 1.00 93.31 175 SER A CA 1
ATOM 1360 C C . SER A 1 175 ? 21.762 28.142 -3.583 1.00 93.31 175 SER A C 1
ATOM 1362 O O . SER A 1 175 ? 22.697 27.566 -3.019 1.00 93.31 175 SER A O 1
ATOM 1364 N N . LEU A 1 176 ? 21.292 27.735 -4.767 1.00 83.44 176 LEU A N 1
ATOM 1365 C CA . LEU A 1 176 ? 21.851 26.591 -5.490 1.00 83.44 176 LEU A CA 1
ATOM 1366 C C . LEU A 1 176 ? 23.339 26.784 -5.820 1.00 83.44 176 LEU A C 1
ATOM 1368 O O . LEU A 1 176 ? 24.104 25.841 -5.648 1.00 83.44 176 LEU A O 1
ATOM 1372 N N . SER A 1 177 ? 23.768 27.990 -6.216 1.00 91.75 177 SER A N 1
ATOM 1373 C CA . SER A 1 177 ? 25.189 28.241 -6.513 1.00 91.75 177 SER A CA 1
ATOM 1374 C C . SER A 1 177 ? 26.055 28.014 -5.274 1.00 91.75 177 SER A C 1
ATOM 1376 O O . SER A 1 177 ? 27.011 27.255 -5.331 1.00 91.75 177 SER A O 1
ATOM 1378 N N . LYS A 1 178 ? 25.631 28.539 -4.117 1.00 88.38 178 LYS A N 1
ATOM 1379 C CA . LYS A 1 178 ? 26.363 28.383 -2.859 1.00 88.38 178 LYS A CA 1
ATOM 1380 C C . LYS A 1 178 ? 26.441 26.917 -2.424 1.00 88.38 178 LYS A C 1
ATOM 1382 O O . LYS A 1 178 ? 27.441 26.495 -1.859 1.00 88.38 178 LYS A O 1
ATOM 1387 N N . LYS A 1 179 ? 25.402 26.117 -2.700 1.00 82.50 179 LYS A N 1
ATOM 1388 C CA . LYS A 1 179 ? 25.437 24.657 -2.494 1.00 82.50 179 LYS A CA 1
ATOM 1389 C C . LYS A 1 179 ? 26.463 23.979 -3.407 1.00 82.50 179 LYS A C 1
ATOM 1391 O O . LYS A 1 179 ? 27.178 23.103 -2.934 1.00 82.50 179 LYS A O 1
ATOM 1396 N N . LEU A 1 180 ? 26.547 24.379 -4.677 1.00 83.44 180 LEU A N 1
ATOM 1397 C CA . LEU A 1 180 ? 27.537 23.845 -5.617 1.00 83.44 180 LEU A CA 1
ATOM 1398 C C . LEU A 1 180 ? 28.966 24.217 -5.215 1.00 83.44 180 LEU A C 1
ATOM 1400 O O . LEU A 1 180 ? 29.847 23.370 -5.320 1.00 83.44 180 LEU A O 1
ATOM 1404 N N . ASP A 1 181 ? 29.184 25.426 -4.700 1.00 90.75 181 ASP A N 1
ATOM 1405 C CA . ASP A 1 181 ? 30.498 25.856 -4.215 1.00 90.75 181 ASP A CA 1
ATOM 1406 C C . ASP A 1 181 ? 30.970 24.986 -3.041 1.00 90.75 181 ASP A C 1
ATOM 1408 O O . ASP A 1 181 ? 32.101 24.506 -3.065 1.00 90.75 181 ASP A O 1
ATOM 1412 N N . PHE A 1 182 ? 30.087 24.659 -2.084 1.00 82.75 182 PHE A N 1
ATOM 1413 C CA . PHE A 1 182 ? 30.427 23.709 -1.012 1.00 82.75 182 PHE A CA 1
ATOM 1414 C C . PHE A 1 182 ? 30.758 22.316 -1.530 1.00 82.75 182 PHE A C 1
ATOM 1416 O O . PHE A 1 182 ? 31.648 21.666 -0.994 1.00 82.75 182 PHE A O 1
ATOM 1423 N N . VAL A 1 183 ? 30.044 21.838 -2.552 1.00 78.25 183 VAL A N 1
ATOM 1424 C CA . VAL A 1 183 ? 30.335 20.528 -3.145 1.00 78.25 183 VAL A CA 1
ATOM 1425 C C . VAL A 1 183 ? 31.705 20.542 -3.816 1.00 78.25 183 VAL A C 1
ATOM 1427 O O . VAL A 1 183 ? 32.465 19.601 -3.617 1.00 78.25 183 VAL A O 1
ATOM 1430 N N . ARG A 1 184 ? 32.052 21.604 -4.554 1.00 89.75 184 ARG A N 1
ATOM 1431 C CA . ARG A 1 184 ? 33.371 21.739 -5.193 1.00 89.75 184 ARG A CA 1
ATOM 1432 C C . ARG A 1 184 ? 34.492 21.841 -4.167 1.00 89.75 184 ARG A C 1
ATOM 1434 O O . ARG A 1 184 ? 35.491 21.149 -4.305 1.00 89.75 184 ARG A O 1
ATOM 1441 N N . GLU A 1 185 ? 34.313 22.658 -3.133 1.00 89.94 185 GLU A N 1
ATOM 1442 C CA . GLU A 1 185 ? 35.273 22.783 -2.033 1.00 89.94 185 GLU A CA 1
ATOM 1443 C C . GLU A 1 185 ? 35.465 21.443 -1.314 1.00 89.94 185 GLU A C 1
ATOM 1445 O O . GLU A 1 185 ? 36.589 21.030 -1.039 1.00 89.94 185 GLU A O 1
ATOM 1450 N N . TRP A 1 186 ? 34.370 20.732 -1.043 1.00 87.31 186 TRP A N 1
ATOM 1451 C CA . TRP A 1 186 ? 34.428 19.406 -0.444 1.00 87.31 186 TRP A CA 1
ATOM 1452 C C . TRP A 1 186 ? 35.154 18.409 -1.353 1.00 87.31 186 TRP A C 1
ATOM 1454 O O . TRP A 1 186 ? 36.028 17.692 -0.881 1.00 87.31 186 TRP A O 1
ATOM 1464 N N . GLN A 1 187 ? 34.846 18.388 -2.652 1.00 77.06 187 GLN A N 1
ATOM 1465 C CA . GLN A 1 187 ? 35.524 17.524 -3.623 1.00 77.06 187 GLN A CA 1
ATOM 1466 C C . GLN A 1 187 ? 37.023 17.820 -3.695 1.00 77.06 187 GLN A C 1
ATOM 1468 O O . GLN A 1 187 ? 37.818 16.887 -3.693 1.00 77.06 187 GLN A O 1
ATOM 1473 N N . ASP A 1 188 ? 37.404 19.097 -3.707 1.00 90.25 188 ASP A N 1
ATOM 1474 C CA . ASP A 1 188 ? 38.799 19.535 -3.722 1.00 90.25 188 ASP A CA 1
ATOM 1475 C C . ASP A 1 188 ? 39.555 19.095 -2.457 1.00 90.25 188 ASP A C 1
ATOM 1477 O O . ASP A 1 188 ? 40.683 18.612 -2.551 1.00 90.25 188 ASP A O 1
ATOM 1481 N N . ARG A 1 189 ? 38.919 19.187 -1.280 1.00 74.75 189 ARG A N 1
ATOM 1482 C CA . ARG A 1 189 ? 39.485 18.714 -0.003 1.00 74.75 189 ARG A CA 1
ATOM 1483 C C . ARG A 1 189 ? 39.553 17.188 0.110 1.00 74.75 189 ARG A C 1
ATOM 1485 O O . ARG A 1 189 ? 40.383 16.689 0.859 1.00 74.75 189 ARG A O 1
ATOM 1492 N N . MET A 1 190 ? 38.700 16.461 -0.612 1.00 73.25 190 MET A N 1
ATOM 1493 C CA . MET A 1 190 ? 38.631 14.992 -0.596 1.00 73.25 190 MET A CA 1
ATOM 1494 C C . MET A 1 190 ? 39.425 14.335 -1.736 1.00 73.25 190 MET A C 1
ATOM 1496 O O . MET A 1 190 ? 39.307 13.129 -1.953 1.00 73.25 190 MET A O 1
ATOM 1500 N N . LEU A 1 191 ? 40.229 15.098 -2.483 1.00 78.62 191 LEU A N 1
ATOM 1501 C CA . LEU A 1 191 ? 41.191 14.527 -3.424 1.00 78.62 191 LEU A CA 1
ATOM 1502 C C . LEU A 1 191 ? 42.199 13.664 -2.654 1.00 78.62 191 LEU A C 1
ATOM 1504 O O . LEU A 1 191 ? 42.774 14.140 -1.680 1.00 78.62 191 LEU A O 1
ATOM 1508 N N . LEU A 1 192 ? 42.472 12.438 -3.124 1.00 70.44 192 LEU A N 1
ATOM 1509 C CA . LEU A 1 192 ? 43.427 11.516 -2.479 1.00 70.44 192 LEU A CA 1
ATOM 1510 C C . LEU A 1 192 ? 44.787 12.168 -2.191 1.00 70.44 192 LEU A C 1
ATOM 1512 O O . LEU A 1 192 ? 45.392 11.918 -1.161 1.00 70.44 192 LEU A O 1
ATOM 1516 N N . GLN A 1 193 ? 45.236 13.058 -3.077 1.00 77.62 193 GLN A N 1
ATOM 1517 C CA . GLN A 1 193 ? 46.501 13.786 -2.943 1.00 77.62 193 GLN A CA 1
ATOM 1518 C C . GLN A 1 193 ? 46.527 14.772 -1.760 1.00 77.62 193 GLN A C 1
ATOM 1520 O O . GLN A 1 193 ? 47.602 15.199 -1.352 1.00 77.62 193 GLN A O 1
ATOM 1525 N N . LYS A 1 194 ? 45.358 15.172 -1.241 1.00 78.69 194 LYS A N 1
ATOM 1526 C CA . LYS A 1 194 ? 45.207 16.092 -0.103 1.00 78.69 194 LYS A CA 1
ATOM 1527 C C . LYS A 1 194 ? 44.809 15.382 1.192 1.00 78.69 194 LYS A C 1
ATOM 1529 O O . LYS A 1 194 ? 44.771 16.029 2.239 1.00 78.69 194 LYS A O 1
ATOM 1534 N N . LEU A 1 195 ? 44.513 14.083 1.138 1.00 79.00 195 LEU A N 1
ATOM 1535 C CA . LEU A 1 195 ? 44.235 13.288 2.328 1.00 79.00 195 LEU A CA 1
ATOM 1536 C C . LEU A 1 195 ? 45.564 12.925 2.996 1.00 79.00 195 LEU A C 1
ATOM 1538 O O . LEU A 1 195 ? 46.443 12.323 2.388 1.00 79.00 195 LEU A O 1
ATOM 1542 N N . VAL A 1 196 ? 45.720 13.326 4.257 1.00 82.25 196 VAL A N 1
ATOM 1543 C CA . VAL A 1 196 ? 46.894 12.965 5.070 1.00 82.25 196 VAL A CA 1
ATOM 1544 C C . VAL A 1 196 ? 46.745 11.537 5.598 1.00 82.25 196 VAL A C 1
ATOM 1546 O O . VAL A 1 196 ? 47.704 10.769 5.633 1.00 82.25 196 VAL A O 1
ATOM 1549 N N . GLU A 1 197 ? 45.513 11.155 5.927 1.00 83.50 197 GLU A N 1
ATOM 1550 C CA . GLU A 1 197 ? 45.158 9.864 6.501 1.00 83.50 197 GLU A CA 1
ATOM 1551 C C . GLU A 1 197 ? 43.949 9.276 5.769 1.00 83.50 197 GLU A C 1
ATOM 1553 O O . GLU A 1 197 ? 43.047 10.003 5.343 1.00 83.50 197 GLU A O 1
ATOM 1558 N N . ASP A 1 198 ? 43.923 7.955 5.661 1.00 81.56 198 ASP A N 1
ATOM 1559 C CA . ASP A 1 198 ? 42.837 7.172 5.077 1.00 81.56 198 ASP A CA 1
ATOM 1560 C C . ASP A 1 198 ? 42.592 5.929 5.966 1.00 81.56 198 ASP A C 1
ATOM 1562 O O . ASP A 1 198 ? 43.319 5.672 6.925 1.00 81.56 198 ASP A O 1
ATOM 1566 N N . VAL A 1 199 ? 41.510 5.188 5.747 1.00 76.62 199 VAL A N 1
ATOM 1567 C CA . VAL A 1 199 ? 41.087 4.061 6.580 1.00 76.62 199 VAL A CA 1
ATOM 1568 C C . VAL A 1 199 ? 41.435 2.758 5.878 1.00 76.62 199 VAL A C 1
ATOM 1570 O O . VAL A 1 199 ? 40.890 2.439 4.820 1.00 76.62 199 VAL A O 1
ATOM 1573 N N . CYS A 1 200 ? 42.261 1.935 6.524 1.00 78.94 200 CYS A N 1
ATOM 1574 C CA . CYS A 1 200 ? 42.551 0.590 6.038 1.00 78.94 200 CYS A CA 1
ATOM 1575 C C . CYS A 1 200 ? 41.255 -0.228 5.927 1.00 78.94 200 CYS A C 1
ATOM 1577 O O . CYS A 1 200 ? 40.521 -0.400 6.896 1.00 78.94 200 CYS A O 1
ATOM 1579 N N . THR A 1 201 ? 40.968 -0.791 4.758 1.00 68.19 201 THR A N 1
ATOM 1580 C CA . THR A 1 201 ? 39.726 -1.551 4.518 1.00 68.19 201 THR A CA 1
ATOM 1581 C C . THR A 1 201 ? 39.618 -2.837 5.331 1.00 68.19 201 THR A C 1
ATOM 1583 O O . THR A 1 201 ? 38.507 -3.307 5.581 1.00 68.19 201 THR A O 1
ATOM 1586 N N . VAL A 1 202 ? 40.756 -3.403 5.739 1.00 72.31 202 VAL A N 1
ATOM 1587 C CA . VAL A 1 202 ? 40.841 -4.692 6.434 1.00 72.31 202 VAL A CA 1
ATOM 1588 C C . VAL A 1 202 ? 40.608 -4.521 7.933 1.00 72.31 202 VAL A C 1
ATOM 1590 O O . VAL A 1 202 ? 39.714 -5.152 8.493 1.00 72.31 202 VAL A O 1
ATOM 1593 N N . CYS A 1 203 ? 41.384 -3.656 8.591 1.00 79.00 203 CYS A N 1
ATOM 1594 C CA . CYS A 1 203 ? 41.294 -3.444 10.041 1.00 79.00 203 CYS A CA 1
ATOM 1595 C C . CYS A 1 203 ? 40.450 -2.221 10.432 1.00 79.00 203 CYS A C 1
ATOM 1597 O O . CYS A 1 203 ? 40.085 -2.070 11.598 1.00 79.00 203 CYS A O 1
ATOM 1599 N N . ALA A 1 204 ? 40.106 -1.365 9.467 1.00 76.06 204 ALA A N 1
ATOM 1600 C CA . ALA A 1 204 ? 39.303 -0.160 9.645 1.00 76.06 204 ALA A CA 1
ATOM 1601 C C . ALA A 1 204 ? 39.885 0.849 10.658 1.00 76.06 204 ALA A C 1
ATOM 1603 O O . ALA A 1 204 ? 39.130 1.561 11.335 1.00 76.06 204 ALA A O 1
ATOM 1604 N N . GLN A 1 205 ? 41.218 0.892 10.743 1.00 77.94 205 GLN A N 1
ATOM 1605 C CA . GLN A 1 205 ? 42.011 1.898 11.453 1.00 77.94 205 GLN A CA 1
ATOM 1606 C C . GLN A 1 205 ? 42.396 3.041 10.506 1.00 77.94 205 GLN A C 1
ATOM 1608 O O . GLN A 1 205 ? 42.525 2.817 9.303 1.00 77.94 205 GLN A O 1
ATOM 1613 N N . MET A 1 206 ? 42.561 4.246 11.059 1.00 80.88 206 MET A N 1
ATOM 1614 C CA . MET A 1 206 ? 43.145 5.389 10.352 1.00 80.88 206 MET A CA 1
ATOM 1615 C C . MET A 1 206 ? 44.649 5.146 10.187 1.00 80.88 206 MET A C 1
ATOM 1617 O O . MET A 1 206 ? 45.322 4.826 11.167 1.00 80.88 206 MET A O 1
ATOM 1621 N N . CYS A 1 207 ? 45.161 5.288 8.972 1.00 84.62 207 CYS A N 1
ATOM 1622 C CA . CYS A 1 207 ? 46.568 5.123 8.627 1.00 84.62 207 CYS A CA 1
ATOM 1623 C C . CYS A 1 207 ? 47.001 6.273 7.704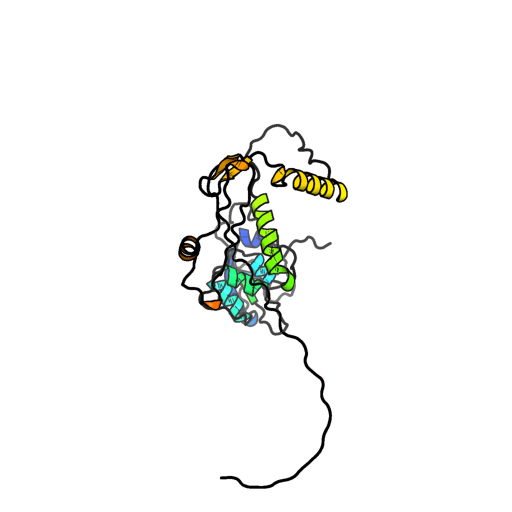 1.00 84.62 207 CYS A C 1
ATOM 1625 O O . CYS A 1 207 ? 46.182 6.756 6.916 1.00 84.62 207 CYS A O 1
ATOM 1627 N N . PRO A 1 208 ? 48.270 6.710 7.742 1.00 86.31 208 PRO A N 1
ATOM 1628 C CA . PRO A 1 208 ? 48.797 7.638 6.747 1.00 86.31 208 PRO A CA 1
ATOM 1629 C C . PRO A 1 208 ? 48.596 7.087 5.332 1.00 86.31 208 PRO A C 1
ATOM 1631 O O . PRO A 1 208 ? 48.845 5.906 5.086 1.00 86.31 208 PRO A O 1
ATOM 1634 N N . CYS A 1 209 ? 48.188 7.931 4.379 1.00 79.88 209 CYS A N 1
ATOM 1635 C CA . CYS A 1 209 ? 47.898 7.462 3.014 1.00 79.88 209 CYS A CA 1
ATOM 1636 C C . CYS A 1 209 ? 49.110 6.785 2.349 1.00 79.88 209 CYS A C 1
ATOM 1638 O O . CYS A 1 209 ? 48.940 5.843 1.584 1.00 79.88 209 CYS A O 1
ATOM 1640 N N . GLY A 1 210 ? 50.333 7.223 2.673 1.00 81.12 210 GLY A N 1
ATOM 1641 C CA . GLY A 1 210 ? 51.570 6.625 2.156 1.00 81.12 210 GLY A CA 1
ATOM 1642 C C . GLY A 1 210 ? 51.893 5.226 2.700 1.00 81.12 210 GLY A C 1
ATOM 1643 O O . GLY A 1 210 ? 52.738 4.544 2.130 1.00 81.12 210 GLY A O 1
ATOM 1644 N N . GLU A 1 211 ? 51.234 4.794 3.780 1.00 83.19 211 GLU A N 1
ATOM 1645 C CA . GLU A 1 211 ? 51.384 3.447 4.355 1.00 83.19 211 GLU A CA 1
ATOM 1646 C C . GLU A 1 211 ? 50.323 2.466 3.839 1.00 83.19 211 GLU A C 1
ATOM 1648 O O . GLU A 1 211 ? 50.437 1.254 4.036 1.00 83.19 211 GLU A O 1
ATOM 1653 N N . LEU A 1 212 ? 49.287 2.967 3.162 1.00 81.31 212 LEU A N 1
ATOM 1654 C CA . LEU A 1 212 ? 48.286 2.121 2.533 1.00 81.31 212 LEU A CA 1
ATOM 1655 C C . LEU A 1 212 ? 48.806 1.615 1.190 1.00 81.31 212 LEU A C 1
ATOM 1657 O O . LEU A 1 212 ? 49.286 2.370 0.350 1.00 81.31 212 LEU A O 1
ATOM 1661 N N . SER A 1 213 ? 48.694 0.307 0.991 1.00 79.50 213 SER A N 1
ATOM 1662 C CA . SER A 1 213 ? 48.979 -0.331 -0.291 1.00 79.50 213 SER A CA 1
ATOM 1663 C C . SER A 1 213 ? 47.674 -0.672 -0.992 1.00 79.50 213 SER A C 1
ATOM 1665 O O . SER A 1 213 ? 46.773 -1.256 -0.382 1.00 79.50 213 SER A O 1
ATOM 1667 N N . ASP A 1 214 ? 47.596 -0.362 -2.284 1.00 78.56 214 ASP A N 1
ATOM 1668 C CA . ASP A 1 214 ? 46.499 -0.830 -3.120 1.00 78.56 214 ASP A CA 1
ATOM 1669 C C . ASP A 1 214 ? 46.518 -2.360 -3.176 1.00 78.56 214 ASP A C 1
ATOM 1671 O O . ASP A 1 214 ? 47.476 -2.990 -3.631 1.00 78.56 214 ASP A O 1
ATOM 1675 N N . ILE A 1 215 ? 45.438 -2.980 -2.701 1.00 72.12 215 ILE A N 1
ATOM 1676 C CA . ILE A 1 215 ? 45.270 -4.427 -2.808 1.00 72.12 215 ILE A CA 1
ATOM 1677 C C . ILE A 1 215 ? 44.702 -4.721 -4.192 1.00 72.12 215 ILE A C 1
ATOM 1679 O O . ILE A 1 215 ? 43.502 -4.578 -4.436 1.00 72.12 215 ILE A O 1
ATOM 1683 N N . HIS A 1 216 ? 45.557 -5.194 -5.095 1.00 71.81 216 HIS A N 1
ATOM 1684 C CA . HIS A 1 216 ? 45.087 -5.842 -6.311 1.00 71.81 216 HIS A CA 1
ATOM 1685 C C . HIS A 1 216 ? 44.490 -7.209 -5.942 1.00 71.81 216 HIS A C 1
ATOM 1687 O O . HIS A 1 216 ? 45.195 -8.051 -5.380 1.00 71.81 216 HIS A O 1
ATOM 1693 N N . PRO A 1 217 ? 43.195 -7.456 -6.208 1.00 68.62 217 PRO A N 1
ATOM 1694 C CA . PRO A 1 217 ? 42.563 -8.702 -5.802 1.00 68.62 217 PRO A CA 1
ATOM 1695 C C . PRO A 1 217 ? 43.212 -9.877 -6.540 1.00 68.62 217 PRO A C 1
ATOM 1697 O O . PRO A 1 217 ? 43.174 -9.943 -7.770 1.00 68.62 217 PRO A O 1
ATOM 1700 N N . SER A 1 218 ? 43.791 -10.818 -5.790 1.00 75.56 218 SER A N 1
ATOM 1701 C CA . SER A 1 218 ? 44.320 -12.053 -6.368 1.00 75.56 218 SER A CA 1
ATOM 1702 C C . SER A 1 218 ? 43.187 -12.920 -6.924 1.00 75.56 218 SER A C 1
ATOM 1704 O O . SER A 1 218 ? 42.023 -12.821 -6.516 1.00 75.56 218 SER A O 1
ATOM 1706 N N . THR A 1 219 ? 43.520 -13.819 -7.848 1.00 73.06 219 THR A N 1
ATOM 1707 C CA . THR A 1 219 ? 42.584 -14.826 -8.372 1.00 73.06 219 THR A CA 1
ATOM 1708 C C . THR A 1 219 ? 41.960 -15.671 -7.258 1.00 73.06 219 THR A C 1
ATOM 1710 O O . THR A 1 219 ? 40.788 -16.040 -7.358 1.00 73.06 219 THR A O 1
ATOM 1713 N N . GLU A 1 220 ? 42.697 -15.914 -6.173 1.00 76.56 220 GLU A N 1
ATOM 1714 C CA . GLU A 1 220 ? 42.224 -16.623 -4.981 1.00 76.56 220 GLU A CA 1
ATOM 1715 C C . GLU A 1 220 ? 41.184 -15.802 -4.205 1.00 76.56 220 GLU A C 1
ATOM 1717 O O . GLU A 1 220 ? 40.111 -16.324 -3.901 1.00 76.56 220 GLU A O 1
ATOM 1722 N N . ILE A 1 221 ? 41.421 -14.504 -3.970 1.00 71.88 221 ILE A N 1
ATOM 1723 C CA . ILE A 1 221 ? 40.443 -13.610 -3.319 1.00 71.88 221 ILE A CA 1
ATOM 1724 C C . ILE A 1 221 ? 39.151 -13.541 -4.141 1.00 71.88 221 ILE A C 1
ATOM 1726 O O . ILE A 1 221 ? 38.048 -13.659 -3.599 1.00 71.88 221 ILE A O 1
ATOM 1730 N N . LEU A 1 222 ? 39.272 -13.420 -5.466 1.00 69.81 222 LEU A N 1
ATOM 1731 C CA . LEU A 1 222 ? 38.116 -13.446 -6.362 1.00 69.81 222 LEU A CA 1
ATOM 1732 C C . LEU A 1 222 ? 37.376 -14.786 -6.286 1.00 69.81 222 LEU A C 1
ATOM 1734 O O . LEU A 1 222 ? 36.150 -14.793 -6.356 1.00 69.81 222 LEU A O 1
ATOM 1738 N N . SER A 1 223 ? 38.084 -15.908 -6.116 1.00 73.50 223 SER A N 1
ATOM 1739 C CA . SER A 1 223 ? 37.470 -17.234 -5.986 1.00 73.50 223 SER A CA 1
ATOM 1740 C C . SER A 1 223 ? 36.638 -17.390 -4.711 1.00 73.50 223 SER A C 1
ATOM 1742 O O . SER A 1 223 ? 35.563 -17.983 -4.769 1.00 73.50 223 SER A O 1
ATOM 1744 N N . ILE A 1 224 ? 37.070 -16.780 -3.603 1.00 72.31 224 ILE A N 1
ATOM 1745 C CA . ILE A 1 224 ? 36.325 -16.759 -2.333 1.00 72.31 224 ILE A CA 1
ATOM 1746 C C . ILE A 1 224 ? 35.065 -15.892 -2.462 1.00 72.31 224 ILE A C 1
ATOM 1748 O O . ILE A 1 224 ? 34.010 -16.222 -1.924 1.00 72.31 224 ILE A O 1
ATOM 1752 N N . LEU A 1 225 ? 35.155 -14.791 -3.211 1.00 66.38 225 LEU A N 1
ATOM 1753 C CA . LEU A 1 225 ? 34.042 -13.871 -3.446 1.00 66.38 225 LEU A CA 1
ATOM 1754 C C . LEU A 1 225 ? 33.108 -14.322 -4.585 1.00 66.38 225 LEU A C 1
ATOM 1756 O O . LEU A 1 225 ? 32.117 -13.644 -4.865 1.00 66.38 225 LEU A O 1
ATOM 1760 N N . ARG A 1 226 ? 33.390 -15.435 -5.276 1.00 70.44 226 ARG A N 1
ATOM 1761 C CA . ARG A 1 226 ? 32.543 -15.950 -6.363 1.00 70.44 226 ARG A CA 1
ATOM 1762 C C . ARG A 1 226 ? 31.316 -16.659 -5.806 1.00 70.44 226 ARG A C 1
ATOM 1764 O O . ARG A 1 226 ? 31.404 -17.638 -5.074 1.00 70.44 226 ARG A O 1
ATOM 1771 N N . ASN A 1 227 ? 30.143 -16.224 -6.256 1.00 72.00 227 ASN A N 1
ATOM 1772 C CA . ASN A 1 227 ? 28.924 -16.996 -6.071 1.00 72.00 227 ASN A CA 1
ATOM 1773 C C . ASN A 1 227 ? 28.828 -18.082 -7.158 1.00 72.00 227 ASN A C 1
ATOM 1775 O O . ASN A 1 227 ? 28.413 -17.806 -8.284 1.00 72.00 227 ASN A O 1
ATOM 1779 N N . ASN A 1 228 ? 29.193 -19.321 -6.817 1.00 81.19 228 ASN A N 1
ATOM 1780 C CA . ASN A 1 228 ? 29.173 -20.458 -7.749 1.00 81.19 228 ASN A CA 1
ATOM 1781 C C . ASN A 1 228 ? 27.763 -20.855 -8.224 1.00 81.19 228 ASN A C 1
ATOM 1783 O O . ASN A 1 228 ? 27.646 -21.589 -9.204 1.00 81.19 228 ASN A O 1
ATOM 1787 N N . TRP A 1 229 ? 26.711 -20.336 -7.581 1.00 72.69 229 TRP A N 1
ATOM 1788 C CA . TRP A 1 229 ? 25.318 -20.531 -7.988 1.00 72.69 229 TRP A CA 1
ATOM 1789 C C . TRP A 1 229 ? 24.916 -19.662 -9.188 1.00 72.69 229 TRP A C 1
ATOM 1791 O O . TRP A 1 229 ? 23.845 -19.867 -9.752 1.00 72.69 229 TRP A O 1
ATOM 1801 N N . LEU A 1 230 ? 25.751 -18.694 -9.586 1.00 68.44 230 LEU A N 1
ATOM 1802 C CA . LEU A 1 230 ? 25.536 -17.922 -10.807 1.00 68.44 230 LEU A CA 1
ATOM 1803 C C . LEU A 1 230 ? 26.078 -18.680 -12.037 1.00 68.44 230 LEU A C 1
ATOM 1805 O O . LEU A 1 230 ? 27.178 -19.254 -11.957 1.00 68.44 230 LEU A O 1
ATOM 1809 N N . PRO A 1 231 ? 25.355 -18.646 -13.175 1.00 83.88 231 PRO A N 1
ATOM 1810 C CA . PRO A 1 231 ? 25.849 -19.102 -14.475 1.00 83.88 231 PRO A CA 1
ATOM 1811 C C . PRO A 1 231 ? 27.225 -18.512 -14.812 1.00 83.88 231 PRO A C 1
ATOM 1813 O O . PRO A 1 231 ? 27.528 -17.385 -14.419 1.00 83.88 231 PRO A O 1
ATOM 1816 N N . ALA A 1 232 ? 28.087 -19.284 -15.483 1.00 81.31 232 ALA A N 1
ATOM 1817 C CA . ALA A 1 232 ? 29.503 -18.941 -15.666 1.00 81.31 232 ALA A CA 1
ATOM 1818 C C . ALA A 1 232 ? 29.733 -17.621 -16.427 1.00 81.31 232 ALA A C 1
ATOM 1820 O O . ALA A 1 232 ? 30.676 -16.893 -16.125 1.00 81.31 232 ALA A O 1
ATOM 1821 N N . ASP A 1 233 ? 28.848 -17.306 -17.366 1.00 80.31 233 ASP A N 1
ATOM 1822 C CA . ASP A 1 233 ? 28.775 -16.070 -18.149 1.00 80.31 233 ASP A CA 1
ATOM 1823 C C . ASP A 1 233 ? 28.337 -14.848 -17.324 1.00 80.31 233 ASP A C 1
ATOM 1825 O O . ASP A 1 233 ? 28.746 -13.726 -17.612 1.00 80.31 233 ASP A O 1
ATOM 1829 N N . CYS A 1 234 ? 27.573 -15.067 -16.252 1.00 69.69 234 CYS A N 1
ATOM 1830 C CA . CYS A 1 234 ? 27.084 -14.031 -15.340 1.00 69.69 234 CYS A CA 1
ATOM 1831 C C . CYS A 1 234 ? 28.024 -13.762 -14.150 1.00 69.69 234 CYS A C 1
ATOM 1833 O O . CYS A 1 234 ? 27.721 -12.928 -13.291 1.00 69.69 234 CYS A O 1
ATOM 1835 N N . ARG A 1 235 ? 29.146 -14.487 -14.038 1.00 74.88 235 ARG A N 1
ATOM 1836 C CA . ARG A 1 235 ? 30.089 -14.321 -12.923 1.00 74.88 235 ARG A CA 1
ATOM 1837 C C . ARG A 1 235 ? 30.926 -13.053 -13.124 1.00 74.88 235 ARG A C 1
ATOM 1839 O O . ARG A 1 235 ? 31.528 -12.894 -14.188 1.00 74.88 235 ARG A O 1
ATOM 1846 N N . PRO A 1 236 ? 31.040 -12.180 -12.107 1.00 67.62 236 PRO A N 1
ATOM 1847 C CA . PRO A 1 236 ? 31.917 -11.018 -12.179 1.00 67.62 236 PRO A CA 1
ATOM 1848 C C . PRO A 1 236 ? 33.354 -11.464 -12.457 1.00 67.62 236 PRO A C 1
ATOM 1850 O O . PRO A 1 236 ? 33.914 -12.281 -11.721 1.00 67.62 236 PRO A O 1
ATOM 1853 N N . LYS A 1 237 ? 33.952 -10.942 -13.533 1.00 65.75 237 LYS A N 1
ATOM 1854 C CA . LYS A 1 237 ? 35.369 -11.185 -13.851 1.00 65.75 237 LYS A CA 1
ATOM 1855 C C . LYS A 1 237 ? 36.291 -10.326 -12.985 1.00 65.75 237 LYS A C 1
ATOM 1857 O O . LYS A 1 237 ? 37.417 -10.727 -12.717 1.00 65.75 237 LYS A O 1
ATOM 1862 N N . THR A 1 238 ? 35.782 -9.192 -12.512 1.00 60.19 238 THR A N 1
ATOM 1863 C CA . THR A 1 238 ? 36.444 -8.263 -11.599 1.00 60.19 238 THR A CA 1
ATOM 1864 C C . THR A 1 238 ? 35.418 -7.693 -10.617 1.00 60.19 238 THR A C 1
ATOM 1866 O O . THR A 1 238 ? 34.219 -7.620 -10.910 1.00 60.19 238 THR A O 1
ATOM 1869 N N . TYR A 1 239 ? 35.888 -7.303 -9.435 1.00 59.81 239 TYR A N 1
ATOM 1870 C CA . TYR A 1 239 ? 35.103 -6.551 -8.465 1.00 59.81 239 TYR A CA 1
ATOM 1871 C C . TYR A 1 239 ? 35.725 -5.167 -8.315 1.00 59.81 239 TYR A C 1
ATOM 1873 O O . TYR A 1 239 ? 36.907 -5.071 -7.992 1.00 59.81 239 TYR A O 1
ATOM 1881 N N . ASP A 1 240 ? 34.926 -4.119 -8.500 1.00 53.38 240 ASP A N 1
ATOM 1882 C CA . ASP A 1 240 ? 35.306 -2.782 -8.057 1.00 53.38 240 ASP A CA 1
ATOM 1883 C C . ASP A 1 240 ? 35.056 -2.723 -6.551 1.00 53.38 240 ASP A C 1
ATOM 1885 O O . ASP A 1 240 ? 33.927 -2.539 -6.071 1.00 53.38 240 ASP A O 1
ATOM 1889 N N . VAL A 1 241 ? 36.118 -2.952 -5.781 1.00 54.88 241 VAL A N 1
ATOM 1890 C CA . VAL A 1 241 ? 36.096 -2.769 -4.331 1.00 54.88 241 VAL A CA 1
ATOM 1891 C C . VAL A 1 241 ? 36.274 -1.278 -4.063 1.00 54.88 241 VAL A C 1
ATOM 1893 O O . VAL A 1 241 ? 37.375 -0.793 -3.841 1.00 54.88 241 VAL A O 1
ATOM 1896 N N . ILE A 1 242 ? 35.179 -0.523 -4.134 1.00 49.66 242 ILE A N 1
ATOM 1897 C CA . ILE A 1 242 ? 35.210 0.908 -3.822 1.00 49.66 242 ILE A CA 1
ATOM 1898 C C . ILE A 1 242 ? 35.203 1.071 -2.300 1.00 49.66 242 ILE A C 1
ATOM 1900 O O . ILE A 1 242 ? 34.230 0.716 -1.627 1.00 49.66 242 ILE A O 1
ATOM 1904 N N . VAL A 1 243 ? 36.272 1.653 -1.760 1.00 46.25 243 VAL A N 1
ATOM 1905 C CA . VAL A 1 243 ? 36.363 2.048 -0.352 1.00 46.25 243 VAL A CA 1
ATOM 1906 C C . VAL A 1 243 ? 35.527 3.304 -0.147 1.00 46.25 243 VAL A C 1
ATOM 1908 O O . VAL A 1 243 ? 35.947 4.419 -0.435 1.00 46.25 243 VAL A O 1
ATOM 1911 N N . THR A 1 244 ? 34.291 3.151 0.321 1.00 39.78 244 THR A N 1
ATOM 1912 C CA . THR A 1 244 ? 33.502 4.312 0.745 1.00 39.78 244 THR A CA 1
ATOM 1913 C C . THR A 1 244 ? 33.891 4.698 2.165 1.00 39.78 244 THR A C 1
ATOM 1915 O O . THR A 1 244 ? 33.423 4.069 3.119 1.00 39.78 244 THR A O 1
ATOM 1918 N N . MET A 1 245 ? 34.699 5.748 2.314 1.00 38.62 245 MET A N 1
ATOM 1919 C CA . MET A 1 245 ? 34.914 6.385 3.611 1.00 38.62 245 MET A CA 1
ATOM 1920 C C . MET A 1 245 ? 33.604 7.017 4.098 1.00 38.62 245 MET A C 1
ATOM 1922 O O . MET A 1 245 ? 32.993 7.837 3.411 1.00 38.62 245 MET A O 1
ATOM 1926 N N . ARG A 1 246 ? 33.146 6.629 5.289 1.00 36.22 246 ARG A N 1
ATOM 1927 C CA . ARG A 1 246 ? 32.117 7.359 6.042 1.00 36.22 246 ARG A CA 1
ATOM 1928 C C . ARG A 1 246 ? 32.798 8.037 7.221 1.00 36.22 246 ARG A C 1
ATOM 1930 O O . ARG A 1 246 ? 33.415 7.354 8.030 1.00 36.22 246 ARG A O 1
ATOM 1937 N N . THR A 1 247 ? 32.648 9.348 7.334 1.00 38.81 247 THR A N 1
ATOM 1938 C CA . THR A 1 247 ? 33.093 10.130 8.490 1.00 38.81 247 THR A CA 1
ATOM 1939 C C . THR A 1 247 ? 32.123 9.968 9.684 1.00 38.81 247 THR A C 1
ATOM 1941 O O . THR A 1 247 ? 30.913 10.021 9.474 1.00 38.81 247 THR A O 1
ATOM 1944 N N . ALA A 1 248 ? 32.706 9.697 10.875 1.00 41.66 248 ALA A N 1
ATOM 1945 C CA . ALA A 1 248 ? 32.280 9.800 12.305 1.00 41.66 248 ALA A CA 1
ATOM 1946 C C . ALA A 1 248 ? 30.773 9.646 12.690 1.00 41.66 248 ALA A C 1
ATOM 1948 O O . ALA A 1 248 ? 29.927 10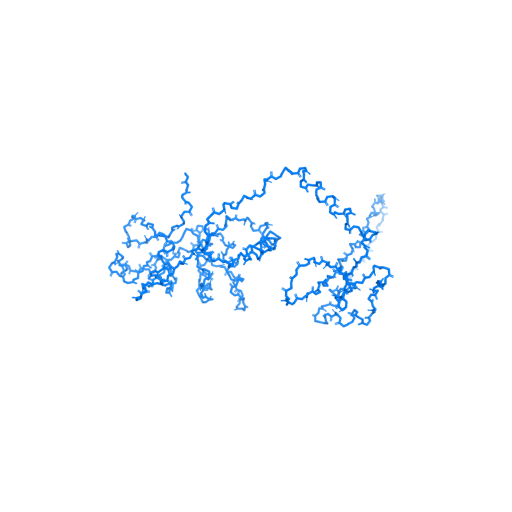.298 12.094 1.00 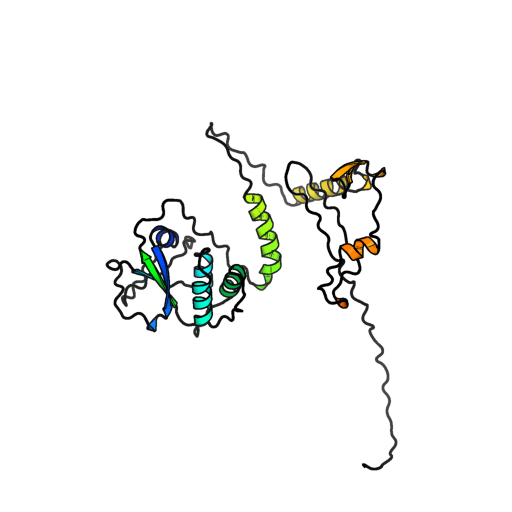41.66 248 ALA A O 1
ATOM 1949 N N . ASP A 1 249 ? 30.283 8.896 13.702 1.00 43.06 249 ASP A N 1
ATOM 1950 C CA . ASP A 1 249 ? 30.818 8.222 14.919 1.00 43.06 249 ASP A CA 1
ATOM 1951 C C . ASP A 1 249 ? 29.768 7.149 15.457 1.00 43.06 249 ASP A C 1
ATOM 1953 O O . ASP A 1 249 ? 28.786 6.926 14.740 1.00 43.06 249 ASP A O 1
ATOM 1957 N N . PRO A 1 250 ? 29.893 6.417 16.611 1.00 50.41 250 PRO A N 1
ATOM 1958 C CA . PRO A 1 250 ? 29.934 4.929 16.716 1.00 50.41 250 PRO A CA 1
ATOM 1959 C C . PRO A 1 250 ? 28.677 4.227 17.334 1.00 50.41 250 PRO A C 1
ATOM 1961 O O . PRO A 1 250 ? 27.645 4.867 17.513 1.00 50.41 250 PRO A O 1
ATOM 1964 N N . PRO A 1 251 ? 28.740 2.936 17.763 1.00 50.09 251 PRO A N 1
ATOM 1965 C CA . PRO A 1 251 ? 29.240 1.743 17.084 1.00 50.09 251 PRO A CA 1
ATOM 1966 C C . PRO A 1 251 ? 28.077 0.807 16.683 1.00 50.09 251 PRO A C 1
ATOM 1968 O O . PRO A 1 251 ? 26.994 0.845 17.251 1.00 50.09 251 PRO A O 1
ATOM 1971 N N . HIS A 1 252 ? 28.352 -0.051 15.703 1.00 35.31 252 HIS A N 1
ATOM 1972 C CA . HIS A 1 252 ? 27.694 -1.317 15.341 1.00 35.31 252 HIS A CA 1
ATOM 1973 C C . HIS A 1 252 ? 27.434 -1.389 13.831 1.00 35.31 252 HIS A C 1
ATOM 1975 O O . HIS A 1 252 ? 26.582 -0.713 13.260 1.00 35.31 252 HIS A O 1
ATOM 1981 N N . HIS A 1 253 ? 28.215 -2.279 13.216 1.00 36.50 253 HIS A N 1
ATOM 1982 C CA . HIS A 1 253 ? 28.159 -2.760 11.836 1.00 36.50 253 HIS A CA 1
ATOM 1983 C C . HIS A 1 253 ? 28.658 -1.799 10.743 1.00 36.50 253 HIS A C 1
ATOM 1985 O O . HIS A 1 253 ? 27.921 -1.016 10.146 1.00 36.50 253 HIS A O 1
ATOM 1991 N N . ARG A 1 254 ? 29.947 -1.962 10.415 1.00 37.78 254 ARG A N 1
ATOM 1992 C CA . ARG A 1 254 ? 30.572 -1.512 9.162 1.00 37.78 254 ARG A CA 1
ATOM 1993 C C . ARG A 1 254 ? 30.313 -2.576 8.082 1.00 37.78 254 ARG A C 1
ATOM 1995 O O . ARG A 1 254 ? 30.330 -3.767 8.384 1.00 37.78 254 ARG A O 1
ATOM 2002 N N . ARG A 1 255 ? 30.017 -2.167 6.843 1.00 35.47 255 ARG A N 1
ATOM 2003 C CA . ARG A 1 255 ? 29.640 -3.076 5.744 1.00 35.47 255 ARG A CA 1
ATOM 2004 C C . ARG A 1 255 ? 30.485 -2.776 4.508 1.00 35.47 255 ARG A C 1
ATOM 2006 O O . ARG A 1 255 ? 30.419 -1.662 3.998 1.00 35.47 255 ARG A O 1
ATOM 2013 N N . LEU A 1 256 ? 31.235 -3.771 4.036 1.00 38.41 256 LEU A N 1
ATOM 2014 C CA . LEU A 1 256 ? 31.911 -3.737 2.739 1.00 38.41 256 LEU A CA 1
ATOM 2015 C C . LEU A 1 256 ? 30.854 -3.778 1.624 1.00 38.41 256 LEU A C 1
ATOM 2017 O O . LEU A 1 256 ? 29.963 -4.632 1.643 1.00 38.41 256 LEU A O 1
ATOM 2021 N N . LEU A 1 257 ? 30.935 -2.859 0.663 1.00 36.25 257 LEU A N 1
ATOM 2022 C CA . LEU A 1 257 ? 30.124 -2.882 -0.554 1.00 36.25 257 LEU A CA 1
ATOM 2023 C C . LEU A 1 257 ? 31.021 -3.289 -1.719 1.00 36.25 257 LEU A C 1
ATOM 2025 O O . LEU A 1 257 ? 31.740 -2.472 -2.276 1.00 36.25 257 LEU A O 1
ATOM 2029 N N . ILE A 1 258 ? 30.955 -4.567 -2.075 1.00 39.44 258 ILE A N 1
ATOM 2030 C CA . ILE A 1 258 ? 31.628 -5.118 -3.248 1.00 39.44 258 ILE A CA 1
ATOM 2031 C C . ILE A 1 258 ? 30.662 -4.978 -4.427 1.00 39.44 258 ILE A C 1
ATOM 2033 O O . ILE A 1 258 ? 29.533 -5.477 -4.355 1.00 39.44 258 ILE A O 1
ATOM 2037 N N . ARG A 1 259 ? 31.067 -4.282 -5.495 1.00 38.88 259 ARG A N 1
ATOM 2038 C CA . ARG A 1 259 ? 30.277 -4.195 -6.730 1.00 38.88 259 ARG A CA 1
ATOM 2039 C C . ARG A 1 259 ? 30.942 -5.002 -7.847 1.00 38.88 259 ARG A C 1
ATOM 2041 O O . ARG A 1 259 ? 32.156 -4.907 -8.011 1.00 38.88 259 ARG A O 1
ATOM 2048 N N . PRO A 1 260 ? 30.180 -5.791 -8.620 1.00 39.88 260 PRO A N 1
ATOM 2049 C CA . PRO A 1 260 ? 30.657 -6.316 -9.895 1.00 39.88 260 PRO A CA 1
ATOM 2050 C C . PRO A 1 260 ? 31.019 -5.151 -10.818 1.00 39.88 260 PRO A C 1
ATOM 2052 O O . PRO A 1 260 ? 30.227 -4.213 -10.923 1.00 39.88 260 PRO A O 1
ATOM 2055 N N . ALA A 1 261 ? 32.171 -5.211 -11.485 1.00 43.88 261 ALA A N 1
ATOM 2056 C CA . ALA A 1 261 ? 32.440 -4.278 -12.573 1.00 43.88 261 ALA A CA 1
ATOM 2057 C C . ALA A 1 261 ? 31.475 -4.574 -13.732 1.00 43.88 261 ALA A C 1
ATOM 2059 O O . ALA A 1 261 ? 31.287 -5.735 -14.113 1.00 43.88 261 ALA A O 1
ATOM 2060 N N . GLU A 1 262 ? 30.842 -3.539 -14.279 1.00 40.62 262 GLU A N 1
ATOM 2061 C CA . GLU A 1 262 ? 29.988 -3.684 -15.457 1.00 40.62 262 GLU A CA 1
ATOM 2062 C C . GLU A 1 262 ? 30.846 -4.086 -16.663 1.00 40.62 262 GLU A C 1
ATOM 2064 O O . GLU A 1 262 ? 31.905 -3.508 -16.925 1.00 40.62 262 GLU A O 1
ATOM 2069 N N . ALA A 1 263 ? 30.406 -5.111 -17.396 1.00 43.47 263 ALA A N 1
ATOM 2070 C CA . ALA A 1 263 ? 31.073 -5.528 -18.618 1.00 43.47 263 ALA A CA 1
ATOM 2071 C C . ALA A 1 263 ? 31.012 -4.378 -19.631 1.00 43.47 263 ALA A C 1
ATOM 2073 O O . ALA A 1 263 ? 29.926 -3.970 -20.046 1.00 43.47 263 ALA A O 1
ATOM 2074 N N . LYS A 1 264 ? 32.177 -3.854 -20.038 1.00 41.72 264 LYS A N 1
ATOM 2075 C CA . LYS A 1 264 ? 32.252 -2.912 -21.160 1.00 41.72 264 LYS A CA 1
ATOM 2076 C C . LYS A 1 264 ? 31.587 -3.558 -22.384 1.00 41.72 264 LYS A C 1
ATOM 2078 O O . LYS A 1 264 ? 31.913 -4.712 -22.683 1.00 41.72 264 LYS A O 1
ATOM 2083 N N . PRO A 1 265 ? 30.689 -2.850 -23.092 1.00 41.12 265 PRO A N 1
ATOM 2084 C CA . PRO A 1 265 ? 30.102 -3.373 -24.313 1.00 41.12 265 PRO A CA 1
ATOM 2085 C C . PRO A 1 265 ? 31.222 -3.679 -25.307 1.00 41.12 265 PRO A C 1
ATOM 2087 O O . PRO A 1 265 ? 32.084 -2.844 -25.585 1.00 41.12 265 PRO A O 1
ATOM 2090 N N . THR A 1 266 ? 31.230 -4.918 -25.788 1.00 42.34 266 THR A N 1
ATOM 2091 C CA . THR A 1 266 ? 32.111 -5.370 -26.862 1.00 42.34 266 THR A CA 1
ATOM 2092 C C . THR A 1 266 ? 31.791 -4.530 -28.102 1.00 42.34 266 THR A C 1
ATOM 2094 O O . THR A 1 266 ? 30.607 -4.349 -28.395 1.00 42.34 266 THR A O 1
ATOM 2097 N N . PRO A 1 267 ? 32.786 -3.975 -28.816 1.00 38.25 267 PRO A N 1
ATOM 2098 C CA . PRO A 1 267 ? 32.506 -3.192 -30.008 1.00 38.25 267 PRO A CA 1
ATOM 2099 C C . PRO A 1 267 ? 31.899 -4.121 -31.060 1.00 38.25 267 PRO A C 1
ATOM 2101 O O . PRO A 1 267 ? 32.563 -5.019 -31.568 1.00 38.25 267 PRO A O 1
ATOM 2104 N N . THR A 1 268 ? 30.612 -3.934 -31.346 1.00 45.34 268 THR A N 1
ATOM 2105 C CA . THR A 1 268 ? 29.964 -4.521 -32.517 1.00 45.34 268 THR A CA 1
ATOM 2106 C C . THR A 1 268 ? 30.584 -3.907 -33.760 1.00 45.34 268 THR A C 1
ATOM 2108 O O . THR A 1 268 ? 30.410 -2.713 -34.016 1.00 45.34 268 THR A O 1
ATOM 2111 N N . ASP A 1 269 ? 31.298 -4.752 -34.496 1.00 38.91 269 ASP A N 1
ATOM 2112 C CA . ASP A 1 269 ? 31.788 -4.519 -35.848 1.00 38.91 269 ASP A CA 1
ATOM 2113 C C . ASP A 1 269 ? 30.663 -3.945 -36.716 1.00 38.91 269 ASP A C 1
ATOM 2115 O O . ASP A 1 269 ? 29.587 -4.536 -36.851 1.00 38.91 269 ASP A O 1
ATOM 2119 N N . ARG A 1 270 ? 30.896 -2.759 -37.279 1.00 42.31 270 ARG A N 1
ATOM 2120 C CA . ARG A 1 270 ? 30.022 -2.154 -38.281 1.00 42.31 270 ARG A CA 1
ATOM 2121 C C . ARG A 1 270 ? 30.750 -2.116 -39.617 1.00 42.31 270 ARG A C 1
ATOM 2123 O O . ARG A 1 270 ? 31.872 -1.628 -39.709 1.00 42.31 270 ARG A O 1
ATOM 2130 N N . THR A 1 271 ? 29.973 -2.472 -40.639 1.00 36.78 271 THR A N 1
ATOM 2131 C CA . THR A 1 271 ? 30.061 -2.065 -42.051 1.00 36.78 271 THR A CA 1
ATOM 2132 C C . THR A 1 271 ? 31.142 -2.697 -42.930 1.00 36.78 271 THR A C 1
ATOM 2134 O O . THR A 1 271 ? 32.241 -2.174 -43.058 1.00 36.78 271 THR A O 1
ATOM 2137 N N . ILE A 1 272 ? 30.728 -3.711 -43.700 1.00 40.09 272 ILE A N 1
ATOM 2138 C CA . ILE A 1 272 ? 31.038 -3.786 -45.134 1.00 40.09 272 ILE A CA 1
ATOM 2139 C C . ILE A 1 272 ? 29.713 -4.024 -45.869 1.00 40.09 272 ILE A C 1
ATOM 2141 O O . ILE A 1 272 ? 29.203 -5.136 -45.878 1.00 40.09 272 ILE A O 1
ATOM 2145 N N . ASP A 1 273 ? 29.174 -2.964 -46.469 1.00 36.66 273 ASP A N 1
ATOM 2146 C CA . ASP A 1 273 ? 28.167 -3.030 -47.530 1.00 36.66 273 ASP A CA 1
ATOM 2147 C C . ASP A 1 273 ? 28.689 -2.187 -48.691 1.00 36.66 273 ASP A C 1
ATOM 2149 O O . ASP A 1 273 ? 28.626 -0.958 -48.675 1.00 36.66 273 ASP A O 1
ATOM 2153 N N . THR A 1 274 ? 29.245 -2.842 -49.704 1.00 42.28 274 THR A N 1
ATOM 2154 C CA . THR A 1 274 ? 29.232 -2.351 -51.086 1.00 42.28 274 THR A CA 1
ATOM 2155 C C . THR A 1 274 ? 29.570 -3.528 -51.985 1.00 42.28 274 THR A C 1
ATOM 2157 O O . THR A 1 274 ? 30.663 -4.066 -51.869 1.00 42.28 274 THR A O 1
ATOM 2160 N N . LEU A 1 275 ? 28.638 -3.933 -52.849 1.00 34.31 275 LEU A N 1
ATOM 2161 C CA . LEU A 1 275 ? 28.897 -4.421 -54.209 1.00 34.31 275 LEU A CA 1
ATOM 2162 C C . LEU A 1 275 ? 27.556 -4.757 -54.879 1.00 34.31 275 LEU A C 1
ATOM 2164 O O . LEU A 1 275 ? 26.949 -5.800 -54.651 1.00 34.31 275 LEU A O 1
ATOM 2168 N N . SER A 1 276 ? 27.105 -3.851 -55.738 1.00 39.72 276 SER A N 1
ATOM 2169 C CA . SER A 1 276 ? 26.250 -4.180 -56.872 1.00 39.72 276 SER A CA 1
ATOM 2170 C C . SER A 1 276 ? 27.149 -4.601 -58.038 1.00 39.72 276 SER A C 1
ATOM 2172 O O . SER A 1 276 ? 28.172 -3.961 -58.268 1.00 39.72 276 SER A O 1
ATOM 2174 N N . THR A 1 277 ? 26.795 -5.680 -58.751 1.00 34.53 277 THR A N 1
ATOM 2175 C CA . THR A 1 277 ? 26.715 -5.799 -60.231 1.00 34.53 277 THR A CA 1
ATOM 2176 C C . THR A 1 277 ? 26.434 -7.269 -60.625 1.00 34.53 277 THR A C 1
ATOM 2178 O O . THR A 1 277 ? 27.194 -8.177 -60.310 1.00 34.53 277 THR A O 1
ATOM 2181 N N . ILE A 1 278 ? 25.308 -7.480 -61.314 1.00 36.50 278 ILE A N 1
ATOM 2182 C CA . ILE A 1 278 ? 24.809 -8.689 -62.025 1.00 36.50 278 ILE A CA 1
ATOM 2183 C C . ILE A 1 278 ? 25.424 -8.661 -63.458 1.00 36.50 278 ILE A C 1
ATOM 2185 O O . ILE A 1 278 ? 25.581 -7.529 -63.924 1.00 36.50 278 ILE A O 1
ATOM 2189 N N . PRO A 1 279 ? 25.741 -9.762 -64.216 1.00 43.56 279 PRO A N 1
ATOM 2190 C CA . PRO A 1 279 ? 24.786 -10.813 -64.633 1.00 43.56 279 PRO A CA 1
ATOM 2191 C C . PRO A 1 279 ? 25.256 -12.265 -64.932 1.00 43.56 279 PRO A C 1
ATOM 2193 O O . PRO A 1 279 ? 26.371 -12.528 -65.354 1.00 43.56 279 PRO A O 1
ATOM 2196 N N . ARG A 1 280 ? 24.243 -13.158 -64.879 1.00 33.94 280 ARG A N 1
ATOM 2197 C CA . ARG A 1 280 ? 23.930 -14.338 -65.732 1.00 33.94 280 ARG A CA 1
ATOM 2198 C C . ARG A 1 280 ? 24.983 -15.448 -65.937 1.00 33.94 280 ARG A C 1
ATOM 2200 O O . ARG A 1 280 ? 25.951 -15.256 -66.653 1.00 33.94 280 ARG A O 1
ATOM 2207 N N . SER A 1 281 ? 24.610 -16.691 -65.602 1.00 29.66 281 SER A N 1
ATOM 2208 C CA . SER A 1 281 ? 24.381 -17.745 -66.617 1.00 29.66 281 SER A CA 1
ATOM 2209 C C . SER A 1 281 ? 23.653 -18.973 -66.043 1.00 29.66 281 SER A C 1
ATOM 2211 O O . SER A 1 281 ? 23.757 -19.292 -64.863 1.00 29.66 281 SER A O 1
ATOM 2213 N N . ASN A 1 282 ? 22.880 -19.617 -66.918 1.00 30.66 282 ASN A N 1
ATOM 2214 C CA . ASN A 1 282 ? 22.103 -20.840 -66.729 1.00 30.66 282 ASN A CA 1
ATOM 2215 C C . ASN A 1 282 ? 22.942 -22.046 -66.272 1.00 30.66 282 ASN A C 1
ATOM 2217 O O . ASN A 1 282 ? 24.045 -22.233 -66.782 1.00 30.66 282 ASN A O 1
ATOM 2221 N N . LYS A 1 283 ? 22.327 -22.961 -65.505 1.00 33.06 283 LYS A N 1
ATOM 2222 C CA . LYS A 1 283 ? 22.242 -24.398 -65.847 1.00 33.06 283 LYS A CA 1
ATOM 2223 C C . LYS A 1 283 ? 21.296 -25.161 -64.908 1.00 33.06 283 LYS A C 1
ATOM 2225 O O . LYS A 1 283 ? 21.332 -25.013 -63.694 1.00 33.06 283 LYS A O 1
ATOM 2230 N N . HIS A 1 284 ? 20.452 -25.969 -65.541 1.00 31.11 284 HIS A N 1
ATOM 2231 C CA . HIS A 1 284 ? 19.573 -26.991 -64.979 1.00 31.11 284 HIS A CA 1
ATOM 2232 C C . HIS A 1 284 ? 20.362 -28.135 -64.303 1.00 31.11 284 HIS A C 1
ATOM 2234 O O . HIS A 1 284 ? 21.420 -28.498 -64.811 1.00 31.11 284 HIS A O 1
ATOM 2240 N N . TYR A 1 285 ? 19.838 -28.747 -63.229 1.00 29.50 285 TYR A N 1
ATOM 2241 C CA . TYR A 1 285 ? 19.139 -30.052 -63.246 1.00 29.50 285 TYR A CA 1
ATOM 2242 C C . TYR A 1 285 ? 19.028 -30.727 -61.857 1.00 29.50 285 TYR A C 1
ATOM 2244 O O . TYR A 1 285 ? 19.982 -30.776 -61.095 1.00 29.50 285 TYR A O 1
ATOM 2252 N N . PHE A 1 286 ? 17.827 -31.283 -61.655 1.00 28.70 286 PHE A N 1
ATOM 2253 C CA . PHE A 1 286 ? 17.356 -32.446 -60.887 1.00 28.70 286 PHE A CA 1
ATOM 2254 C C . PHE A 1 286 ? 17.551 -32.652 -59.373 1.00 28.70 286 PHE A C 1
ATOM 2256 O O . PHE A 1 286 ? 18.635 -32.662 -58.806 1.00 28.70 286 PHE A O 1
ATOM 2263 N N . VAL A 1 287 ? 16.378 -32.955 -58.809 1.00 28.56 287 VAL A N 1
ATOM 2264 C CA . VAL A 1 287 ? 16.021 -33.633 -57.566 1.00 28.56 287 VAL A CA 1
ATOM 2265 C C . VAL A 1 287 ? 16.327 -35.132 -57.667 1.00 28.56 287 VAL A C 1
ATOM 2267 O O . VAL A 1 287 ? 15.891 -35.753 -58.635 1.00 28.56 287 VAL A O 1
ATOM 2270 N N . THR A 1 288 ? 16.981 -35.679 -56.641 1.00 40.00 288 THR A N 1
ATOM 2271 C CA . THR A 1 288 ? 16.545 -36.826 -55.808 1.00 40.00 288 THR A CA 1
ATOM 2272 C C . THR A 1 288 ? 17.329 -36.788 -54.509 1.00 40.00 288 THR A C 1
ATOM 2274 O O . THR A 1 288 ? 18.567 -36.634 -54.608 1.00 40.00 288 THR A O 1
#

Sequence (288 aa):
MDSGVRLLYIDVAGVGDDAAISYEFVHQEYMLKHVTVQNDVSERTVYPASSLLVCHASSVREFVEQYPFLGLKVLKSIADHHNVVLHDRLRRQLCVDALRGHTCLVTCTSLLYVFRQLKHARRGKCLAPVLQAATSLESSVAGVRAARRSIAQARREPTMTTAAGEAQIYPPIRSLSKKLDFVREWQDRMLLQKLVEDVCTVCAQMCPCGELSDIHPSTEILSILRNNWLPADCRPKTYDVIVTMRTADPPHHRRLLIRPAEAKPTPTDRTIDTLSTIPRSNKHYFVT

Foldseek 3Di:
DPPLFFWWFFDQQPDPPTDTDGLQVCLFWKDFDAKDFPVPDPRDPHPPVDQKTKTFHPALLVVLLQCVPDDPVRLVVQCVQQVQDDDPPDDPVVSNVSSNLDDDDPPGTGMITMIGTDPHGDPDRPPRPSDDPSDDPVVPPVVVVVVVVVVVVVVPDDDDDDDDDDDPPDDDDDDPVVVVVVVVVVVVCPPLVNDQWDADPPPRDIDGSVPDDDDDQDPVNLVVVWDPPDDPVPTQPDWPFDDDDDDDDDDDDDDGDIHRDDDDDDDDDDDDDDDDDDDDDDDDDDDD

pLDDT: mean 71.15, std 20.5, range [28.56, 97.12]